Protein AF-A0A517YDW2-F1 (afdb_monomer)

Foldseek 3Di:
DDPPVVVLVVVLVVLVVVLVVLLVVLVVLCCVLVCVVVVVDPPPDDVCCVVCVVVCVVDPVSVVVVVVVVVVVDDPVVVVVVCVCVVCVVLVVLVVVVVCVQQNPFDWPDWDWDQDPPQGTWIKTATPVVSVRAARIWTAGPVVSGTPDGHPGPVPPPPVVVVVVCLVVLVVVPPPCSSVVSNVVSVVSVVVSVVSVVVVVVVVVVVVVVPPPPPPPPPDDDDDDDDDDDDPPDPDDDDDDDDDDDDDDDDDDDDDDDDDPDDDD

pLDDT: mean 73.4, std 14.22, range [45.72, 95.19]

Sequence (265 aa):
MSLYPKFRDVHLWVGLIVLIPMGLIAATGVMLNHERLLGLKPQYMKKEKKDKATEMAASPENETKYREKKAASSPSSLLAKQNSWQAHGEQVNLAIAEGVKIWGEVPLERMEIKNEPGYGMVVKLKVDRAAQTGPEEIVWSMSEQAVVEKKGDPKAGMSWQKVVHDLHTGKIFSHDYGYFWSDVAGFAILLLGGTGVVLYVIPLVKKFGKKKVPAKTAAKTPAGNPAIHPALLAKRAGKPAVPETKIAEQEVVASETRELEVTAS

Radius of gyration: 39.46 Å; Cα contacts (8 Å, |Δi|>4): 148; chains: 1; bounding box: 74×45×124 Å

Solvent-accessible surface area (backbone atoms only — not comparable to full-atom values): 16547 Å² total; per-residue (Å²): 132,81,71,66,71,56,56,59,53,48,53,48,54,51,50,55,62,53,46,54,61,49,50,50,53,41,51,50,49,51,50,66,74,37,27,74,81,71,59,74,51,69,83,78,63,72,59,58,56,53,53,46,50,56,52,49,72,70,37,79,76,51,49,56,57,50,49,50,55,48,54,75,68,44,64,69,62,53,59,55,56,59,48,56,52,66,79,39,45,68,62,50,51,52,47,50,55,52,46,35,74,72,53,41,101,64,70,71,68,46,76,46,80,44,77,42,95,94,53,44,51,26,42,37,43,28,45,48,73,88,68,74,56,58,46,43,30,40,34,25,24,66,78,76,72,40,78,76,43,72,42,62,38,78,80,62,59,84,48,62,67,56,53,52,48,30,55,73,69,19,58,76,53,42,93,85,42,16,67,58,53,52,51,52,51,43,49,52,52,50,50,54,52,49,52,55,52,50,65,54,48,54,61,53,54,56,60,64,67,68,76,75,70,74,78,74,75,84,75,76,85,78,91,84,81,96,76,90,77,96,79,82,90,80,84,83,85,85,79,81,85,80,79,85,80,82,81,77,86,79,91,77,86,83,88,80,82,80,87,85,88,74,91,80,134

InterPro domains:
  IPR005625 PepSY-associated TM protein [PF03929] (6-201)

Nearest PDB structures (foldseek):
  2o8e-assembly1_A  TM=2.196E-01  e=3.107E-01  Homo sapiens
  3thy-assembly1_A  TM=2.377E-01  e=6.034E-01  Homo sapiens
  2e50-assembly1_A  TM=2.054E-01  e=1.039E+00  Homo sapiens
  8om5-assembly1_B  TM=2.176E-01  e=1.405E+00  Homo sapiens
  8gl8-assembly1_C  TM=2.963E-01  e=9.692E+00  Flavobacterium johnsoniae

Secondary structure (DSSP, 8-state):
--SHHHHHHHHHHHHHHHHHHHHHHHHHHHHHHTTTTTT-S--TTHHHHHHHHHHHTT-HHHHHHHHHHHHTTSSHHHHHHHHHHHTTHHHHHHHHHHHHHHH-S--EEEEEEEEETTTEEEEEEEE-GGG-SS-SEEEEETTTTEEEEEE--TTS---HHHHHHHHHTTGGG-TTTHHHHHHHHHHHHHHHHHHHHHHHHHHHHHHHHTT---------PPP-----------S----PPPP----------------------

Structure (mmCIF, N/CA/C/O backbone):
data_AF-A0A517YDW2-F1
#
_entry.id   AF-A0A517YDW2-F1
#
loop_
_atom_site.group_PDB
_atom_site.id
_atom_site.type_symbol
_atom_site.label_atom_id
_atom_site.label_alt_id
_atom_site.label_comp_id
_atom_site.label_asym_id
_atom_site.label_entity_id
_atom_site.label_seq_id
_atom_site.pdbx_PDB_ins_code
_atom_site.Cartn_x
_atom_site.Cartn_y
_atom_site.Cartn_z
_atom_site.occupancy
_atom_site.B_iso_or_equiv
_atom_site.auth_seq_id
_atom_site.auth_comp_id
_atom_site.auth_asym_id
_atom_site.auth_atom_id
_atom_site.pdbx_PDB_model_num
ATOM 1 N N . MET A 1 1 ? -3.078 -2.865 49.684 1.00 50.38 1 MET A N 1
ATOM 2 C CA . MET A 1 1 ? -3.645 -2.120 48.536 1.00 50.38 1 MET A CA 1
ATOM 3 C C . MET A 1 1 ? -3.372 -2.937 47.285 1.00 50.38 1 MET A C 1
ATOM 5 O O . MET A 1 1 ? -2.207 -3.118 46.962 1.00 50.38 1 MET A O 1
ATOM 9 N N . SER A 1 2 ? -4.389 -3.522 46.644 1.00 54.69 2 SER A N 1
ATOM 10 C CA . SER A 1 2 ? -4.161 -4.342 45.446 1.00 54.69 2 SER A CA 1
ATOM 11 C C . SER A 1 2 ? -3.721 -3.446 44.283 1.00 54.69 2 SER A C 1
ATOM 13 O O . SER A 1 2 ? -4.324 -2.403 44.040 1.00 54.69 2 SER A O 1
ATOM 15 N N . LEU A 1 3 ? -2.643 -3.821 43.587 1.00 57.06 3 LEU A N 1
ATOM 16 C CA . LEU A 1 3 ? -2.153 -3.127 42.384 1.00 57.06 3 LEU A CA 1
ATOM 17 C C . LEU A 1 3 ? -3.015 -3.417 41.138 1.00 57.06 3 LEU A C 1
ATOM 19 O O . LEU A 1 3 ? -2.986 -2.663 40.170 1.00 57.06 3 LEU A O 1
ATOM 23 N N . TYR A 1 4 ? -3.830 -4.470 41.187 1.00 55.75 4 TYR A N 1
ATOM 24 C CA . TYR A 1 4 ? -4.664 -4.956 40.085 1.00 55.75 4 TYR A CA 1
ATOM 25 C C . TYR A 1 4 ? -5.709 -3.986 39.487 1.00 55.75 4 TYR A C 1
ATOM 27 O O . TYR A 1 4 ? -5.893 -4.021 38.270 1.00 55.75 4 TYR A O 1
ATOM 35 N N . PRO A 1 5 ? -6.404 -3.105 40.240 1.00 62.88 5 PRO A N 1
ATOM 36 C CA . PRO A 1 5 ? -7.403 -2.220 39.643 1.00 62.88 5 PRO A CA 1
ATOM 37 C C . PRO A 1 5 ? -6.780 -1.168 38.714 1.00 62.88 5 PRO A C 1
ATOM 39 O O . PRO A 1 5 ? -7.447 -0.728 37.783 1.00 62.88 5 PRO A O 1
ATOM 42 N N . LYS A 1 6 ? -5.497 -0.817 38.899 1.00 79.06 6 LYS A N 1
ATOM 43 C CA . LYS A 1 6 ? -4.827 0.204 38.080 1.00 79.06 6 LYS A CA 1
ATOM 44 C C . LYS A 1 6 ? -4.544 -0.270 36.655 1.00 79.06 6 LYS A C 1
ATOM 46 O O . LYS A 1 6 ? -4.649 0.526 35.730 1.00 79.06 6 LYS A O 1
ATOM 51 N N . PHE A 1 7 ? -4.221 -1.551 36.461 1.00 81.44 7 PHE A N 1
ATOM 52 C CA . PHE A 1 7 ? -3.885 -2.059 35.127 1.00 81.44 7 PHE A CA 1
ATOM 53 C C . PHE A 1 7 ? -5.090 -2.036 34.185 1.00 81.44 7 PHE A C 1
ATOM 55 O O . PHE A 1 7 ? -4.966 -1.643 33.029 1.00 81.44 7 PHE A O 1
ATOM 62 N N . ARG A 1 8 ? -6.278 -2.385 34.696 1.00 78.44 8 ARG A N 1
ATOM 63 C CA . ARG A 1 8 ? -7.511 -2.345 33.905 1.00 78.44 8 ARG A CA 1
ATOM 64 C C . ARG A 1 8 ? -7.843 -0.926 33.451 1.00 78.44 8 ARG A C 1
ATOM 66 O O . ARG A 1 8 ? -8.218 -0.742 32.300 1.00 78.44 8 ARG A O 1
ATOM 73 N N . ASP A 1 9 ? -7.681 0.056 34.334 1.00 79.94 9 ASP A N 1
ATOM 74 C CA . ASP A 1 9 ? -7.956 1.456 34.008 1.00 79.94 9 ASP A CA 1
ATOM 75 C C . ASP A 1 9 ? -6.945 1.994 32.981 1.00 79.94 9 ASP A C 1
ATOM 77 O O . ASP A 1 9 ? -7.342 2.657 32.025 1.00 79.94 9 ASP A O 1
ATOM 81 N N . VAL A 1 10 ? -5.658 1.645 33.108 1.00 83.44 10 VAL A N 1
ATOM 82 C CA . VAL A 1 10 ? -4.625 2.006 32.119 1.00 83.44 10 VAL A CA 1
ATOM 83 C C . VAL A 1 10 ? -4.899 1.358 30.764 1.00 83.44 10 VAL A C 1
ATOM 85 O O . VAL A 1 10 ? -4.896 2.057 29.757 1.00 83.44 10 VAL A O 1
ATOM 88 N N . HIS A 1 11 ? -5.183 0.052 30.720 1.00 82.31 11 HIS A N 1
ATOM 89 C CA . HIS A 1 11 ? -5.491 -0.651 29.470 1.00 82.31 11 HIS A CA 1
ATOM 90 C C . HIS A 1 11 ? -6.697 -0.030 28.754 1.00 82.31 11 HIS A C 1
ATOM 92 O O . HIS A 1 11 ? -6.715 0.067 27.530 1.00 82.31 11 HIS A O 1
ATOM 98 N N . LEU A 1 12 ? -7.676 0.455 29.518 1.00 81.94 12 LEU A N 1
ATOM 99 C CA . LEU A 1 12 ? -8.860 1.107 28.981 1.00 81.94 12 LEU A CA 1
ATOM 100 C C . LEU A 1 12 ? -8.562 2.481 28.385 1.00 81.94 12 LEU A C 1
ATOM 102 O O . LEU A 1 12 ? -9.010 2.774 27.281 1.00 81.94 12 LEU A O 1
ATOM 106 N N . TRP A 1 13 ? -7.784 3.306 29.087 1.00 84.06 13 TRP A N 1
ATOM 107 C CA . TRP A 1 13 ? -7.354 4.606 28.571 1.00 84.06 13 TRP A CA 1
ATOM 108 C C . TRP A 1 13 ? -6.452 4.462 27.349 1.00 84.06 13 TRP A C 1
ATOM 110 O O . TRP A 1 13 ? -6.650 5.171 26.367 1.00 84.06 13 TRP A O 1
ATOM 120 N N . VAL A 1 14 ? -5.514 3.512 27.370 1.00 81.00 14 VAL A N 1
ATOM 121 C CA . VAL A 1 14 ? -4.665 3.205 26.213 1.00 81.00 14 VAL A CA 1
ATOM 122 C C . VAL A 1 14 ? -5.518 2.714 25.045 1.00 81.00 14 VAL A C 1
ATOM 124 O O . VAL A 1 14 ? -5.378 3.232 23.942 1.00 81.00 14 VAL A O 1
ATOM 127 N N . GLY A 1 15 ? -6.452 1.788 25.280 1.00 81.25 15 GLY A N 1
ATOM 128 C CA . GLY A 1 15 ? -7.370 1.303 24.250 1.00 81.25 15 GLY A CA 1
ATOM 129 C C . GLY A 1 15 ? -8.211 2.425 23.642 1.00 81.25 15 GLY A C 1
ATOM 130 O O . GLY A 1 15 ? -8.320 2.512 22.424 1.00 81.25 15 GLY A O 1
ATOM 131 N N . LEU A 1 16 ? -8.739 3.333 24.469 1.00 83.00 16 LEU A N 1
ATOM 132 C CA . LEU A 1 16 ? -9.511 4.489 24.010 1.00 83.00 16 LEU A CA 1
ATOM 133 C C . LEU A 1 16 ? -8.659 5.456 23.176 1.00 83.00 16 LEU A C 1
ATOM 135 O O . LEU A 1 16 ? -9.105 5.908 22.124 1.00 83.00 16 LEU A O 1
ATOM 139 N N . ILE A 1 17 ? -7.432 5.749 23.619 1.00 81.19 17 ILE A N 1
ATOM 140 C CA . ILE A 1 17 ? -6.498 6.623 22.897 1.00 81.19 17 ILE A CA 1
ATOM 141 C C . ILE A 1 17 ? -6.109 6.007 21.550 1.00 81.19 17 ILE A C 1
ATOM 143 O O . ILE A 1 17 ? -6.046 6.732 20.565 1.00 81.19 17 ILE A O 1
ATOM 147 N N . VAL A 1 18 ? -5.887 4.690 21.484 1.00 82.81 18 VAL A N 1
ATOM 148 C CA . VAL A 1 18 ? -5.521 3.973 20.248 1.00 82.81 18 VAL A CA 1
ATOM 149 C C . VAL A 1 18 ? -6.712 3.818 19.296 1.00 82.81 18 VAL A C 1
ATOM 151 O O . VAL A 1 18 ? -6.534 3.844 18.077 1.00 82.81 18 VAL A O 1
ATOM 154 N N . LEU A 1 19 ? -7.934 3.710 19.823 1.00 84.44 19 LEU A N 1
ATOM 155 C CA . LEU A 1 19 ? -9.152 3.577 19.022 1.00 84.44 19 LEU A CA 1
ATOM 156 C C . LEU A 1 19 ? -9.383 4.791 18.112 1.00 84.44 19 LEU A C 1
ATOM 158 O O . LEU A 1 19 ? -9.815 4.623 16.977 1.00 84.44 19 LEU A O 1
ATOM 162 N N . ILE A 1 20 ? -9.092 6.003 18.591 1.00 82.06 20 ILE A N 1
ATOM 163 C CA . ILE A 1 20 ? -9.331 7.251 17.848 1.00 82.06 20 ILE A CA 1
ATOM 164 C C . ILE A 1 20 ? -8.537 7.308 16.524 1.00 82.06 20 ILE A C 1
ATOM 166 O O . ILE A 1 20 ? -9.169 7.435 15.471 1.00 82.06 20 ILE A O 1
ATOM 170 N N . PRO A 1 21 ? -7.191 7.194 16.510 1.00 78.00 21 PRO A N 1
ATOM 171 C CA . PRO A 1 21 ? -6.425 7.209 15.269 1.00 78.00 21 PRO A CA 1
ATOM 172 C C . PRO A 1 21 ? -6.731 5.993 14.389 1.00 78.00 21 PRO A C 1
ATOM 174 O O . PRO A 1 21 ? -6.786 6.148 13.173 1.00 78.00 21 PRO A O 1
ATOM 177 N N . MET A 1 22 ? -7.007 4.812 14.963 1.00 80.75 22 MET A N 1
ATOM 178 C CA . MET A 1 22 ? -7.423 3.657 14.154 1.00 80.75 22 MET A CA 1
ATOM 179 C C . MET A 1 22 ? -8.780 3.856 13.487 1.00 80.75 22 MET A C 1
ATOM 181 O O . MET A 1 22 ? -8.939 3.506 12.322 1.00 80.75 22 MET A O 1
ATOM 185 N N . GLY A 1 23 ? -9.739 4.464 14.183 1.00 80.25 23 GLY A N 1
ATOM 186 C CA . GLY A 1 23 ? -11.027 4.832 13.607 1.00 80.25 23 GLY A CA 1
ATOM 187 C C . GLY A 1 23 ? -10.871 5.817 12.449 1.00 80.25 23 GLY A C 1
ATOM 188 O O . GLY A 1 23 ? -11.510 5.643 11.415 1.00 80.25 23 GLY A O 1
ATOM 189 N N . LEU A 1 24 ? -9.976 6.803 12.582 1.00 79.94 24 LEU A N 1
ATOM 190 C CA . LEU A 1 24 ? -9.643 7.741 11.505 1.00 79.94 24 LEU A CA 1
ATOM 191 C C . LEU A 1 24 ? -9.014 7.040 10.297 1.00 79.94 24 LEU A C 1
ATOM 193 O O . LEU A 1 24 ? -9.460 7.280 9.181 1.00 79.94 24 LEU A O 1
ATOM 197 N N . ILE A 1 25 ? -8.025 6.165 10.509 1.00 79.56 25 ILE A N 1
ATOM 198 C CA . ILE A 1 25 ? -7.363 5.408 9.431 1.00 79.56 25 ILE A CA 1
ATOM 199 C C . ILE A 1 25 ? -8.351 4.469 8.729 1.00 79.56 25 ILE A C 1
ATOM 201 O O . ILE A 1 25 ? -8.353 4.374 7.505 1.00 79.56 25 ILE A O 1
ATOM 205 N N . ALA A 1 26 ? -9.223 3.797 9.483 1.00 80.69 26 ALA A N 1
ATOM 206 C CA . ALA A 1 26 ? -10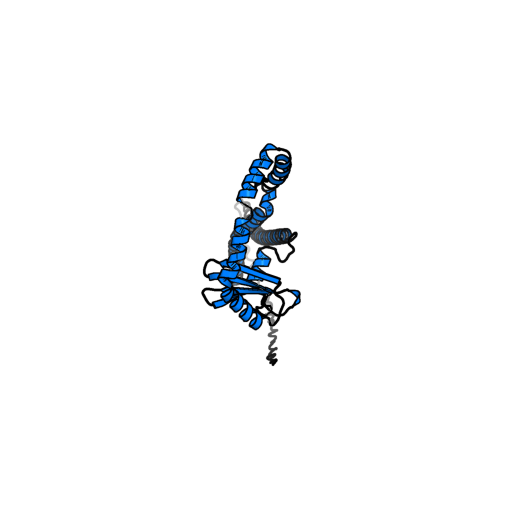.262 2.948 8.911 1.00 80.69 26 ALA A CA 1
ATOM 207 C C . ALA A 1 26 ? -11.261 3.773 8.086 1.00 80.69 26 ALA A C 1
ATOM 209 O O . ALA A 1 26 ? -11.578 3.408 6.956 1.00 80.69 26 ALA A O 1
ATOM 210 N N . ALA A 1 27 ? -11.717 4.915 8.610 1.00 78.56 27 ALA A N 1
ATOM 211 C CA . ALA A 1 27 ? -12.640 5.796 7.903 1.00 78.56 27 ALA A CA 1
ATOM 212 C C . ALA A 1 27 ? -12.025 6.370 6.617 1.00 78.56 27 ALA A C 1
ATOM 214 O O . ALA A 1 27 ? -12.689 6.380 5.581 1.00 78.56 27 ALA A O 1
ATOM 215 N N . THR A 1 28 ? -10.761 6.807 6.645 1.00 76.06 28 THR A N 1
ATOM 216 C CA . THR A 1 28 ? -10.066 7.281 5.438 1.00 76.06 28 THR A CA 1
ATOM 217 C C . THR A 1 28 ? -9.810 6.149 4.453 1.00 76.06 28 THR A C 1
ATOM 219 O O . THR A 1 28 ? -9.982 6.359 3.255 1.00 76.06 28 THR A O 1
ATOM 222 N N . GLY A 1 29 ? -9.486 4.945 4.930 1.00 77.94 29 GLY A N 1
ATOM 223 C CA . GLY A 1 29 ? -9.367 3.745 4.103 1.00 77.94 29 GLY A CA 1
ATOM 224 C C . GLY A 1 29 ? -10.656 3.447 3.339 1.00 77.94 29 GLY A C 1
ATOM 225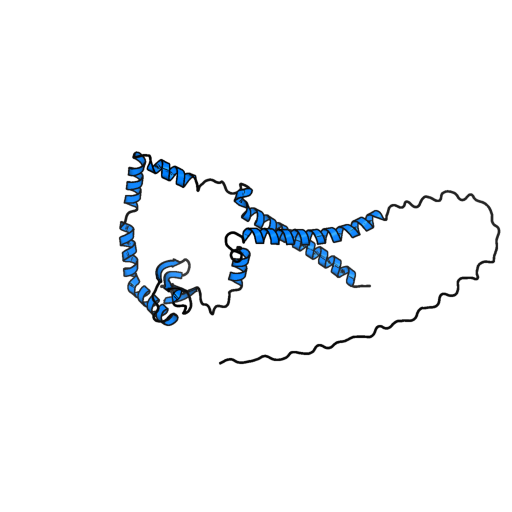 O O . GLY A 1 29 ? -10.635 3.364 2.113 1.00 77.94 29 GLY A O 1
ATOM 226 N N . VAL A 1 30 ? -11.793 3.397 4.039 1.00 79.06 30 VAL A N 1
ATOM 227 C CA . VAL A 1 30 ? -13.123 3.213 3.432 1.00 79.06 30 VAL A CA 1
ATOM 228 C C . VAL A 1 30 ? -13.434 4.345 2.448 1.00 79.06 30 VAL A C 1
ATOM 230 O O . VAL A 1 30 ? -13.913 4.083 1.346 1.00 79.06 30 VAL A O 1
ATOM 233 N N . MET A 1 31 ? -13.128 5.599 2.799 1.00 81.44 31 MET A N 1
ATOM 234 C CA . MET A 1 31 ? -13.391 6.759 1.940 1.00 81.44 31 MET A CA 1
ATOM 235 C C . MET A 1 31 ? -12.593 6.717 0.628 1.00 81.44 31 MET A C 1
ATOM 237 O O . MET A 1 31 ? -13.144 7.016 -0.431 1.00 81.44 31 MET A O 1
ATOM 241 N N . LEU A 1 32 ? -11.316 6.325 0.692 1.00 76.94 32 LEU A N 1
ATOM 242 C CA . LEU A 1 32 ? -10.428 6.189 -0.469 1.00 76.94 32 LEU A CA 1
ATOM 243 C C . LEU A 1 32 ? -10.775 4.963 -1.320 1.00 76.94 32 LEU A C 1
ATOM 245 O O . LEU A 1 32 ? -10.664 4.985 -2.546 1.00 76.94 32 LEU A O 1
ATOM 249 N N . ASN A 1 33 ? -11.216 3.886 -0.678 1.00 76.69 33 ASN A N 1
ATOM 250 C CA . ASN A 1 33 ? -11.602 2.663 -1.363 1.00 76.69 33 ASN A CA 1
ATOM 251 C C . ASN A 1 33 ? -12.932 2.834 -2.124 1.00 76.69 33 ASN A C 1
ATOM 253 O O . ASN A 1 33 ? -13.081 2.422 -3.276 1.00 76.69 33 ASN A O 1
ATOM 257 N N . HIS A 1 34 ? -13.881 3.549 -1.518 1.00 80.25 34 HIS A N 1
ATOM 258 C CA . HIS A 1 34 ? -15.227 3.762 -2.054 1.00 80.25 34 HIS A CA 1
ATOM 259 C C . HIS A 1 34 ? -15.420 5.129 -2.722 1.00 80.25 34 HIS A C 1
ATOM 261 O O . HIS A 1 34 ? -16.544 5.622 -2.819 1.00 80.25 34 HIS A O 1
ATOM 267 N N . GLU A 1 35 ? -14.360 5.725 -3.280 1.00 79.56 35 GLU A N 1
ATOM 268 C CA . GLU A 1 35 ? -14.418 7.010 -4.008 1.00 79.56 35 GLU A CA 1
ATOM 269 C C . GLU A 1 35 ? -15.491 7.043 -5.114 1.00 79.56 35 GLU A C 1
ATOM 271 O O . GLU A 1 35 ? -16.021 8.107 -5.443 1.00 79.56 35 GLU A O 1
ATOM 276 N N . ARG A 1 36 ? -15.824 5.878 -5.696 1.00 76.19 36 ARG A N 1
ATOM 277 C CA . ARG A 1 36 ? -16.881 5.739 -6.714 1.00 76.19 36 ARG A CA 1
ATOM 278 C C . ARG A 1 36 ? -18.291 5.791 -6.129 1.00 76.19 36 ARG A C 1
ATOM 280 O O . ARG A 1 36 ? -19.169 6.366 -6.761 1.00 76.19 36 ARG A O 1
ATOM 287 N N . LEU A 1 37 ? -18.505 5.179 -4.965 1.00 79.19 37 LEU A N 1
ATOM 288 C CA . LEU A 1 37 ? -19.797 5.153 -4.269 1.00 79.19 37 LEU A CA 1
ATOM 289 C C . LEU A 1 37 ? -20.092 6.498 -3.601 1.00 79.19 37 LEU A C 1
ATOM 291 O O . LEU A 1 37 ? -21.234 6.941 -3.591 1.00 79.19 37 LEU A O 1
ATOM 295 N N . LEU A 1 38 ? -19.052 7.169 -3.105 1.00 83.25 38 LEU A N 1
ATOM 296 C CA . LEU A 1 38 ? -19.157 8.474 -2.452 1.00 83.25 38 LEU A CA 1
ATOM 297 C C . LEU A 1 38 ? -19.246 9.650 -3.437 1.00 83.25 38 LEU A C 1
ATOM 299 O O . LEU A 1 38 ? -19.351 10.796 -3.011 1.00 83.25 38 LEU A O 1
ATOM 303 N N . GLY A 1 39 ? -19.174 9.394 -4.749 1.00 80.38 39 GLY A N 1
ATOM 304 C CA . GLY A 1 39 ? -19.221 10.444 -5.772 1.00 80.38 39 GLY A CA 1
ATOM 305 C C . GLY A 1 39 ? -18.026 11.408 -5.744 1.00 80.38 39 GLY A C 1
ATOM 306 O O . GLY A 1 39 ? -18.072 12.448 -6.393 1.00 80.38 39 GLY A O 1
ATOM 307 N N . LEU A 1 40 ? -16.955 11.071 -5.015 1.00 80.25 40 LEU A N 1
ATOM 308 C CA . LEU A 1 40 ? -15.754 11.903 -4.865 1.00 80.25 40 LEU A CA 1
ATOM 309 C C . LEU A 1 40 ? -14.899 11.911 -6.136 1.00 80.25 40 LEU A C 1
ATOM 311 O O . LEU A 1 40 ? -14.219 12.895 -6.425 1.00 80.25 40 LEU A O 1
ATOM 315 N N . LYS A 1 41 ? -14.957 10.834 -6.930 1.00 67.56 41 LYS A N 1
ATOM 316 C CA . LYS A 1 41 ? -14.385 10.814 -8.279 1.00 67.56 41 LYS A CA 1
ATOM 317 C C . LYS A 1 41 ? -15.466 11.172 -9.302 1.00 67.56 41 LYS A C 1
ATOM 319 O O . LYS A 1 41 ? -16.375 10.362 -9.507 1.00 67.56 41 LYS A O 1
ATOM 324 N N . PRO A 1 42 ? -15.373 12.322 -9.998 1.00 61.78 42 PRO A N 1
ATOM 325 C CA . PRO A 1 42 ? -16.256 12.592 -11.121 1.00 61.78 42 PRO A CA 1
ATOM 326 C C . PRO A 1 42 ? -16.090 11.468 -12.151 1.00 61.78 42 PRO A C 1
ATOM 328 O O . PRO A 1 42 ? -14.989 11.175 -12.609 1.00 61.78 42 PRO A O 1
ATOM 331 N N . GLN A 1 43 ? -17.199 10.825 -12.521 1.00 58.41 43 GLN A N 1
ATOM 332 C CA . GLN A 1 43 ? -17.269 9.755 -13.534 1.00 58.41 43 GLN A CA 1
ATOM 333 C C . GLN A 1 43 ? -16.840 10.213 -14.948 1.00 58.41 43 GLN A C 1
ATOM 335 O O . GLN A 1 43 ? -16.789 9.417 -15.887 1.00 58.41 43 GLN A O 1
ATOM 340 N N . TYR A 1 44 ? -16.485 11.485 -15.105 1.00 54.75 44 TYR A N 1
ATOM 341 C CA . TYR A 1 44 ? -15.851 12.059 -16.282 1.00 54.75 44 TYR A CA 1
ATOM 342 C C . TYR A 1 44 ? -14.404 11.552 -16.321 1.00 54.75 44 TYR A C 1
ATOM 344 O O . TYR A 1 44 ? -13.590 11.916 -15.487 1.00 54.75 44 TYR A O 1
ATOM 352 N N . MET A 1 45 ? -14.031 10.560 -17.128 1.00 51.78 45 MET A N 1
ATOM 353 C CA . MET A 1 45 ? -13.381 10.824 -18.421 1.00 51.78 45 MET A CA 1
ATOM 354 C C . MET A 1 45 ? -13.262 9.556 -19.297 1.00 51.78 45 MET A C 1
ATOM 356 O O . MET A 1 45 ? -12.681 9.607 -20.381 1.00 51.78 45 MET A O 1
ATOM 360 N N . LYS A 1 46 ? -13.749 8.384 -18.852 1.00 49.66 46 LYS A N 1
ATOM 361 C CA . LYS A 1 46 ? -13.492 7.126 -19.591 1.00 49.66 46 LYS A CA 1
ATOM 362 C C . LYS A 1 46 ? -14.542 6.806 -20.660 1.00 49.66 46 LYS A C 1
ATOM 364 O O . LYS A 1 46 ? -14.186 6.190 -21.660 1.00 49.66 46 LYS A O 1
ATOM 369 N N . LYS A 1 47 ? -15.790 7.263 -20.497 1.00 52.03 47 LYS A N 1
ATOM 370 C CA . LYS A 1 47 ? -16.825 7.143 -21.542 1.00 52.03 47 LYS A CA 1
ATOM 371 C C . LYS A 1 47 ? -16.656 8.187 -22.643 1.00 52.03 47 LYS A C 1
ATOM 373 O O . LYS A 1 47 ? -16.641 7.829 -23.812 1.00 52.03 47 LYS A O 1
ATOM 378 N N . GLU A 1 48 ? -16.342 9.429 -22.279 1.00 52.66 48 GLU A N 1
ATOM 379 C CA . GLU A 1 48 ? -16.235 10.516 -23.256 1.00 52.66 48 GLU A CA 1
ATOM 380 C C . GLU A 1 48 ? -15.104 10.307 -24.276 1.00 52.66 48 GLU A C 1
ATOM 382 O O . GLU A 1 48 ? -15.251 10.711 -25.416 1.00 52.66 48 GLU A O 1
ATOM 387 N N . LYS A 1 49 ? -14.002 9.618 -23.936 1.00 55.09 49 LYS A N 1
ATOM 388 C CA . LYS A 1 49 ? -12.977 9.261 -24.938 1.00 55.09 49 LYS A CA 1
ATOM 389 C C . LYS A 1 49 ? -13.417 8.161 -25.897 1.00 55.09 49 LYS A C 1
ATOM 391 O O . LYS A 1 49 ? -12.916 8.145 -27.013 1.00 55.09 49 LYS A O 1
ATOM 396 N N . LYS A 1 50 ? -14.291 7.239 -25.486 1.00 57.16 50 LYS A N 1
ATOM 397 C CA . LYS A 1 50 ? -14.789 6.189 -26.383 1.00 57.16 50 LYS A CA 1
ATOM 398 C C . LYS A 1 50 ? -15.870 6.765 -27.291 1.00 57.16 50 LYS A C 1
ATOM 400 O O . LYS A 1 50 ? -15.779 6.601 -28.497 1.00 57.16 50 LYS A O 1
ATOM 405 N N . ASP A 1 51 ? -16.772 7.554 -26.718 1.00 64.06 51 ASP A N 1
ATOM 406 C CA . ASP A 1 51 ? -17.870 8.176 -27.450 1.00 64.06 51 ASP A CA 1
ATOM 407 C C . ASP A 1 51 ? -17.353 9.310 -28.354 1.00 64.06 51 ASP A C 1
ATOM 409 O O . ASP A 1 51 ? -17.681 9.317 -29.533 1.00 64.06 51 ASP A O 1
ATOM 413 N N . LYS A 1 52 ? -16.406 10.155 -27.902 1.00 59.94 52 LYS A N 1
ATOM 414 C CA . LYS A 1 52 ? -15.717 11.120 -28.783 1.00 59.94 52 LYS A CA 1
ATOM 415 C C . LYS A 1 52 ? -14.762 10.464 -29.770 1.00 59.94 52 LYS A C 1
ATOM 417 O O . LYS A 1 52 ? -14.601 11.015 -30.842 1.00 59.94 52 LYS A O 1
ATOM 422 N N . ALA A 1 53 ? -14.110 9.334 -29.478 1.00 62.94 53 ALA A N 1
ATOM 423 C CA . ALA A 1 53 ? -13.319 8.647 -30.510 1.00 62.94 53 ALA A CA 1
ATOM 424 C C . ALA A 1 53 ? -14.224 8.070 -31.605 1.00 62.94 53 ALA A C 1
ATOM 426 O O . ALA A 1 53 ? -13.868 8.130 -32.776 1.00 62.94 53 ALA A O 1
ATOM 427 N N . THR A 1 54 ? -15.399 7.558 -31.236 1.00 69.12 54 THR A N 1
ATOM 428 C CA . THR A 1 54 ? -16.403 7.066 -32.184 1.00 69.12 54 THR A CA 1
ATOM 429 C C . THR A 1 54 ? -17.087 8.211 -32.943 1.00 69.12 54 THR A C 1
ATOM 431 O O . THR A 1 54 ? -17.295 8.091 -34.144 1.00 69.12 54 THR A O 1
ATOM 434 N N . GLU A 1 55 ? -17.351 9.348 -32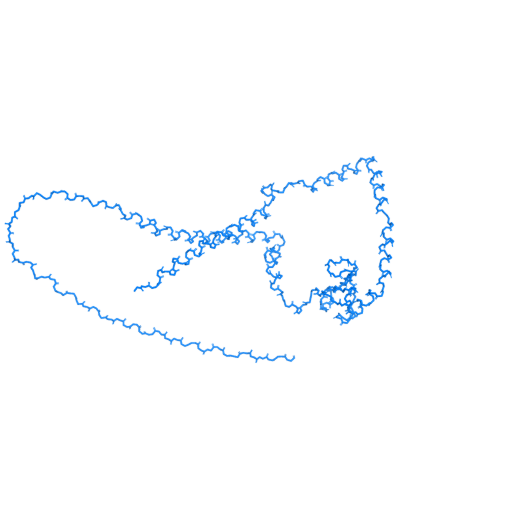.300 1.00 66.44 55 GLU A N 1
ATOM 435 C CA . GLU A 1 55 ? -17.944 10.539 -32.926 1.00 66.44 55 GLU A CA 1
ATOM 436 C C . GLU A 1 55 ? -16.925 11.325 -33.777 1.00 66.44 55 GLU A C 1
ATOM 438 O O . GLU A 1 55 ? -17.234 11.766 -34.881 1.00 66.44 55 GLU A O 1
ATOM 443 N N . MET A 1 56 ? -15.663 11.428 -33.340 1.00 60.25 56 MET A N 1
ATOM 444 C CA . MET A 1 56 ? -14.571 12.026 -34.124 1.00 60.25 56 MET A CA 1
ATOM 445 C C . MET A 1 56 ? -14.150 11.154 -35.309 1.00 60.25 56 MET A C 1
ATOM 447 O O . MET A 1 56 ? -13.688 11.702 -36.305 1.00 60.25 56 MET A O 1
ATOM 451 N N . ALA A 1 57 ? -14.323 9.829 -35.237 1.00 62.25 57 ALA A N 1
ATOM 452 C CA . ALA A 1 57 ? -14.138 8.941 -36.386 1.00 62.25 57 ALA A CA 1
ATOM 453 C C . ALA A 1 57 ? -15.264 9.070 -37.431 1.00 62.25 57 ALA A C 1
ATOM 455 O O . ALA A 1 57 ? -15.090 8.618 -38.558 1.00 62.25 57 ALA A O 1
ATOM 456 N N . ALA A 1 58 ? -16.396 9.689 -37.078 1.00 69.44 58 ALA A N 1
ATOM 457 C CA . ALA A 1 58 ? -17.533 9.884 -37.975 1.00 69.44 58 ALA A CA 1
ATOM 458 C C . ALA A 1 58 ? -17.554 11.263 -38.667 1.00 69.44 58 ALA A C 1
ATOM 460 O O . ALA A 1 58 ? -18.380 11.476 -39.552 1.00 69.44 58 ALA A O 1
ATOM 461 N N . SER A 1 59 ? -16.658 12.197 -38.307 1.00 69.62 59 SER A N 1
ATOM 462 C CA . SER A 1 59 ? -16.583 13.526 -38.934 1.00 69.62 59 SER A CA 1
ATOM 463 C C . SER A 1 59 ? -15.369 13.646 -39.875 1.00 69.62 59 SER A C 1
ATOM 465 O O . SER A 1 59 ? -14.230 13.647 -39.393 1.00 69.62 59 SER A O 1
ATOM 467 N N . PRO A 1 60 ? -15.575 13.798 -41.200 1.00 72.81 60 PRO A N 1
ATOM 468 C CA . PRO A 1 60 ? -14.489 13.847 -42.187 1.00 72.81 60 PRO A CA 1
ATOM 469 C C . PRO A 1 60 ? -13.562 15.066 -42.024 1.00 72.81 60 PRO A C 1
ATOM 471 O O . PRO A 1 60 ? -12.418 15.043 -42.471 1.00 72.81 60 PRO A O 1
ATOM 474 N N . GLU A 1 61 ? -14.009 16.120 -41.335 1.00 70.88 61 GLU A N 1
ATOM 475 C CA . GLU A 1 61 ? -13.221 17.341 -41.116 1.00 70.88 61 GLU A CA 1
ATOM 476 C C . GLU A 1 61 ? -12.179 17.191 -39.988 1.00 70.88 61 GLU A C 1
ATOM 478 O O . GLU A 1 61 ? -11.137 17.845 -39.996 1.00 70.88 61 GLU A O 1
ATOM 483 N N . ASN A 1 62 ? -12.402 16.279 -39.034 1.00 59.62 62 ASN A N 1
ATOM 484 C CA . ASN A 1 62 ? -11.440 16.003 -37.961 1.00 59.62 62 ASN A CA 1
ATOM 485 C C . ASN A 1 62 ? -10.344 15.015 -38.381 1.00 59.62 62 ASN A C 1
ATOM 487 O O . ASN A 1 62 ? -9.288 14.969 -37.743 1.00 59.62 62 ASN A O 1
ATOM 491 N N . GLU A 1 63 ? -10.553 14.260 -39.464 1.00 62.19 63 GLU A N 1
ATOM 492 C CA . GLU A 1 63 ? -9.576 13.305 -39.990 1.00 62.19 63 GLU A CA 1
ATOM 493 C C . GLU A 1 63 ? -8.316 14.011 -40.517 1.00 62.19 63 GLU A C 1
ATOM 495 O O . GLU A 1 63 ? -7.206 13.517 -40.323 1.00 62.19 63 GLU A O 1
ATOM 500 N N . THR A 1 64 ? -8.453 15.204 -41.107 1.00 71.06 64 THR A N 1
ATOM 501 C CA . THR A 1 64 ? -7.323 15.991 -41.633 1.00 71.06 64 THR A CA 1
ATOM 502 C C . THR A 1 64 ? -6.462 16.568 -40.512 1.00 71.06 64 THR A C 1
ATOM 504 O O . THR A 1 64 ? -5.247 16.387 -40.537 1.00 71.06 64 THR A O 1
ATOM 507 N N . LYS A 1 65 ? -7.064 17.146 -39.462 1.00 66.19 65 LYS A N 1
ATOM 508 C CA . LYS A 1 65 ? -6.328 17.626 -38.274 1.00 66.19 65 LYS A CA 1
ATOM 509 C C . LYS A 1 65 ? -5.684 16.492 -37.480 1.00 66.19 65 LYS A C 1
ATOM 511 O O . LYS A 1 65 ? -4.571 16.655 -36.978 1.00 66.19 65 LYS A O 1
ATOM 516 N N . TYR A 1 66 ? -6.337 15.332 -37.366 1.00 62.50 66 TYR A N 1
ATOM 517 C CA . TYR A 1 66 ? -5.711 14.160 -36.748 1.00 62.50 66 TYR A CA 1
ATOM 518 C C . TYR A 1 66 ? -4.578 13.604 -37.613 1.00 62.50 66 TYR A C 1
ATOM 520 O O . TYR A 1 66 ? -3.550 13.226 -37.059 1.00 62.50 66 TYR A O 1
ATOM 528 N N . ARG A 1 67 ? -4.713 13.588 -38.946 1.00 62.72 67 ARG A N 1
ATOM 529 C CA . ARG A 1 67 ? -3.633 13.197 -39.865 1.00 62.72 67 ARG A CA 1
ATOM 530 C C . ARG A 1 67 ? -2.465 14.172 -39.830 1.00 62.72 67 ARG A C 1
ATOM 532 O O . ARG A 1 67 ? -1.339 13.705 -39.804 1.00 62.72 67 ARG A O 1
ATOM 539 N N . GLU A 1 68 ? -2.698 15.475 -39.741 1.00 66.50 68 GLU A N 1
ATOM 540 C CA . GLU A 1 68 ? -1.638 16.483 -39.635 1.00 66.50 68 GLU A CA 1
ATOM 541 C C . GLU A 1 68 ? -0.916 16.399 -38.283 1.00 66.50 68 GLU A C 1
ATOM 543 O O . GLU A 1 68 ? 0.310 16.365 -38.232 1.00 66.50 68 GLU A O 1
ATOM 548 N N . LYS A 1 69 ? -1.650 16.234 -37.174 1.00 63.03 69 LYS A N 1
ATOM 549 C CA . LYS A 1 69 ? -1.048 16.067 -35.840 1.00 63.03 69 LYS A CA 1
ATOM 550 C C . LYS A 1 69 ? -0.359 14.709 -35.675 1.00 63.03 69 LYS A C 1
ATOM 552 O O . LYS A 1 69 ? 0.669 14.620 -35.005 1.00 63.03 69 LYS A O 1
ATOM 557 N N . LYS A 1 70 ? -0.882 13.654 -36.312 1.00 58.12 70 LYS A N 1
ATOM 558 C CA . LYS A 1 70 ? -0.243 12.332 -36.405 1.00 58.12 70 LYS A CA 1
ATOM 559 C C . LYS A 1 70 ? 0.947 12.348 -37.364 1.00 58.12 70 LYS A C 1
ATOM 561 O O . LYS A 1 70 ? 1.904 11.640 -37.098 1.00 58.12 70 LYS A O 1
ATOM 566 N N . ALA A 1 71 ? 0.948 13.177 -38.407 1.00 58.38 71 ALA A N 1
ATOM 567 C CA . ALA A 1 71 ? 2.090 13.381 -39.300 1.00 58.38 71 ALA A CA 1
ATOM 568 C C . ALA A 1 71 ? 3.196 14.202 -38.619 1.00 58.38 71 ALA A C 1
ATOM 570 O O . ALA A 1 71 ? 4.359 13.822 -38.695 1.00 58.38 71 ALA A O 1
ATOM 571 N N . ALA A 1 72 ? 2.837 15.225 -37.837 1.00 56.16 72 ALA A N 1
ATOM 572 C CA . ALA A 1 72 ? 3.756 15.965 -36.968 1.00 56.16 72 ALA A CA 1
ATOM 573 C C . ALA A 1 72 ? 4.280 15.127 -35.781 1.00 56.16 72 ALA A C 1
ATOM 575 O O . ALA A 1 72 ? 5.271 15.493 -35.156 1.00 56.16 72 ALA A O 1
ATOM 576 N N . SER A 1 73 ? 3.636 13.993 -35.475 1.00 51.72 73 SER A N 1
ATOM 577 C CA . SER A 1 73 ? 4.116 12.982 -34.518 1.00 51.72 73 SER A CA 1
ATOM 578 C C . SER A 1 73 ? 4.538 11.656 -35.177 1.00 51.72 73 SER A C 1
ATOM 580 O O . SER A 1 73 ? 4.775 10.672 -34.476 1.00 51.72 73 SER A O 1
ATOM 582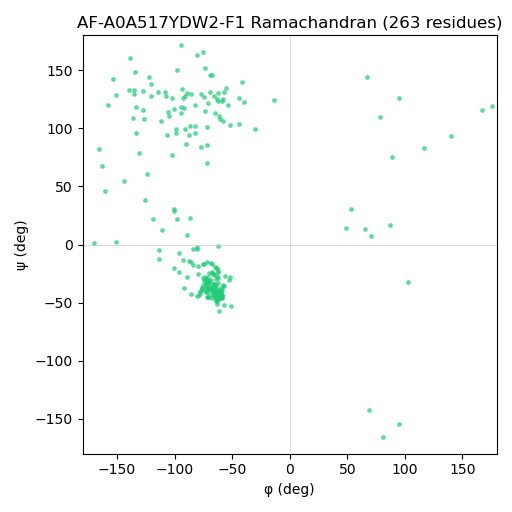 N N . SER A 1 74 ? 4.686 11.630 -36.508 1.00 46.38 74 SER A N 1
ATOM 583 C CA . SER A 1 74 ? 5.271 10.514 -37.266 1.00 46.38 74 SER A CA 1
ATOM 584 C C . SER A 1 74 ? 6.775 10.751 -37.507 1.00 46.38 74 SER A C 1
ATOM 586 O O . SER A 1 74 ? 7.326 11.805 -37.200 1.00 46.38 74 SER A O 1
ATOM 588 N N . PRO A 1 75 ? 7.487 9.755 -38.037 1.00 47.97 75 PRO A N 1
ATOM 589 C CA . PRO A 1 75 ? 8.474 8.891 -37.403 1.00 47.97 75 PRO A CA 1
ATOM 590 C C . PRO A 1 75 ? 9.907 9.461 -37.410 1.00 47.97 75 PRO A C 1
ATOM 592 O O . PRO A 1 75 ? 10.868 8.706 -37.269 1.00 47.97 75 PRO A O 1
ATOM 595 N N . SER A 1 76 ? 10.092 10.778 -37.522 1.00 45.72 76 SER A N 1
ATOM 596 C CA . SER A 1 76 ? 11.430 11.384 -37.410 1.00 45.72 76 SER A CA 1
ATOM 597 C C . SER A 1 76 ? 12.035 11.176 -36.010 1.00 45.72 76 SER A C 1
ATOM 599 O O . SER A 1 76 ? 13.251 11.189 -35.843 1.00 45.72 76 SER A O 1
ATOM 601 N N . SER A 1 77 ? 11.198 10.891 -35.002 1.00 48.34 77 SER A N 1
ATOM 602 C CA . SER A 1 77 ? 11.632 10.492 -33.658 1.00 48.34 77 SER A CA 1
ATOM 603 C C . SER A 1 77 ? 11.906 8.992 -33.497 1.00 48.34 77 SER A C 1
ATOM 605 O O . SER A 1 77 ? 12.547 8.616 -32.520 1.00 48.34 77 SER A O 1
ATOM 607 N N . LEU A 1 78 ? 11.467 8.129 -34.425 1.00 47.59 78 LEU A N 1
ATOM 608 C CA . LEU A 1 78 ? 11.818 6.703 -34.406 1.00 47.59 78 LEU A CA 1
ATOM 609 C C . LEU A 1 78 ? 13.237 6.488 -34.930 1.00 47.59 78 LEU A C 1
ATOM 611 O O . LEU A 1 78 ? 13.984 5.756 -34.299 1.00 47.59 78 LEU A O 1
ATOM 615 N N . LEU A 1 79 ? 13.649 7.211 -35.977 1.00 50.66 79 LEU A N 1
ATOM 616 C CA . LEU A 1 79 ? 15.054 7.251 -36.406 1.00 50.66 79 LEU A CA 1
ATOM 617 C C . LEU A 1 79 ? 15.955 7.931 -35.357 1.00 50.66 79 LEU A C 1
ATOM 619 O O . LEU A 1 79 ? 17.038 7.431 -35.067 1.00 50.66 79 LEU A O 1
ATOM 623 N N . ALA A 1 80 ? 15.485 8.998 -34.695 1.00 51.59 80 ALA A N 1
ATOM 624 C CA . ALA A 1 80 ? 16.218 9.606 -33.576 1.00 51.59 80 ALA A CA 1
ATOM 625 C C . ALA A 1 80 ? 16.316 8.682 -32.339 1.00 51.59 80 ALA A C 1
ATOM 627 O O . ALA A 1 80 ? 17.343 8.677 -31.664 1.00 51.59 80 ALA A O 1
ATOM 628 N N . LYS A 1 81 ? 15.293 7.857 -32.058 1.00 52.38 81 LYS A N 1
ATOM 629 C CA . LYS A 1 81 ? 15.347 6.805 -31.020 1.00 52.38 81 LYS A CA 1
ATOM 630 C C . LYS A 1 81 ? 16.168 5.586 -31.431 1.00 52.38 81 LYS A C 1
ATOM 632 O O . LYS A 1 81 ? 16.712 4.907 -30.570 1.00 52.38 81 LYS A O 1
ATOM 637 N N . GLN A 1 82 ? 16.252 5.276 -32.719 1.00 54.00 82 GLN A N 1
ATOM 638 C CA . GLN A 1 82 ? 17.060 4.162 -33.209 1.00 54.00 82 GLN A CA 1
ATOM 639 C C . GLN A 1 82 ? 18.557 4.496 -33.108 1.00 54.00 82 GLN A C 1
ATOM 641 O O . GLN A 1 82 ? 19.354 3.634 -32.744 1.00 54.00 82 GLN A O 1
ATOM 646 N N . ASN A 1 83 ? 18.921 5.771 -33.286 1.00 57.53 83 ASN A N 1
ATOM 647 C CA . ASN A 1 83 ? 20.301 6.246 -33.162 1.00 57.53 83 ASN A CA 1
ATOM 648 C C . ASN A 1 83 ? 20.769 6.456 -31.709 1.00 57.53 83 ASN A C 1
ATOM 650 O O . ASN A 1 83 ? 21.975 6.465 -31.465 1.00 57.53 83 ASN A O 1
ATOM 654 N N . SER A 1 84 ? 19.865 6.576 -30.725 1.00 65.75 84 SER A N 1
ATOM 655 C CA . SER A 1 84 ? 20.281 6.728 -29.320 1.00 65.75 84 SER A CA 1
ATOM 656 C C . SER A 1 84 ? 20.986 5.484 -28.776 1.00 65.75 84 SER A C 1
ATOM 658 O O . SER A 1 84 ? 21.818 5.593 -27.887 1.00 65.75 84 SER A O 1
ATOM 660 N N . TRP A 1 85 ? 20.699 4.302 -29.324 1.00 74.19 85 TRP A N 1
ATOM 661 C CA . TRP A 1 85 ? 21.388 3.066 -28.942 1.00 74.19 85 TRP A CA 1
ATOM 662 C C . TRP A 1 85 ? 22.817 3.013 -29.471 1.00 74.19 85 TRP A C 1
ATOM 664 O O . TRP A 1 85 ? 23.728 2.617 -28.753 1.00 74.19 85 TRP A O 1
ATOM 674 N N . GLN A 1 86 ? 23.020 3.453 -30.714 1.00 81.88 86 GLN A N 1
ATOM 675 C CA . GLN A 1 86 ? 24.336 3.452 -31.353 1.00 81.88 86 GLN A CA 1
ATOM 676 C C . GLN A 1 86 ? 25.285 4.448 -30.685 1.00 81.88 86 GLN A C 1
ATOM 678 O O . GLN A 1 86 ? 26.458 4.138 -30.496 1.00 81.88 86 GLN A O 1
ATOM 683 N N . ALA A 1 87 ? 24.765 5.600 -30.249 1.00 87.12 87 ALA A N 1
ATOM 684 C CA . ALA A 1 87 ? 25.530 6.581 -29.481 1.00 87.12 87 ALA A CA 1
ATOM 685 C C . ALA A 1 87 ? 26.017 6.047 -28.119 1.00 87.12 87 ALA A C 1
ATOM 687 O O . ALA A 1 87 ? 26.959 6.599 -27.555 1.00 87.12 87 ALA A O 1
ATOM 688 N N . HIS A 1 88 ? 25.395 4.980 -27.602 1.00 89.94 88 HIS A N 1
ATOM 689 C CA . HIS A 1 88 ? 25.720 4.371 -26.311 1.00 89.94 88 HIS A CA 1
ATOM 690 C C . HIS A 1 88 ? 26.175 2.907 -26.426 1.00 89.94 88 HIS A C 1
ATOM 692 O O . HIS A 1 88 ? 26.075 2.145 -25.464 1.00 89.94 88 HIS A O 1
ATOM 698 N N . GLY A 1 89 ? 26.653 2.491 -27.605 1.00 91.38 89 GLY A N 1
ATOM 699 C CA . GLY A 1 89 ? 26.974 1.088 -27.883 1.00 91.38 89 GLY A CA 1
ATOM 700 C C . GLY A 1 89 ? 28.020 0.499 -26.933 1.00 91.38 89 GLY A C 1
ATOM 701 O O . GLY A 1 89 ? 27.869 -0.630 -26.476 1.00 91.38 89 GLY A O 1
ATOM 702 N N . GLU A 1 90 ? 29.044 1.276 -26.572 1.00 93.44 90 GLU A N 1
ATOM 703 C CA . GLU A 1 90 ? 30.084 0.836 -25.635 1.00 93.44 90 GLU A CA 1
ATOM 704 C C . GLU A 1 90 ? 29.520 0.595 -24.225 1.00 93.44 90 GLU A C 1
ATOM 706 O O . GLU A 1 90 ? 29.768 -0.449 -23.625 1.00 93.44 90 GLU A O 1
ATOM 711 N N . GLN A 1 91 ? 28.690 1.513 -23.720 1.00 92.56 91 GLN A N 1
ATOM 712 C CA . GLN A 1 91 ? 28.066 1.401 -22.398 1.00 92.56 91 GLN A CA 1
ATOM 713 C C . GLN A 1 91 ? 27.074 0.238 -22.342 1.00 92.56 91 GLN A C 1
ATOM 715 O O . GLN A 1 91 ? 26.996 -0.470 -21.340 1.00 92.56 91 GLN A O 1
ATOM 720 N N . VAL A 1 92 ? 26.336 0.015 -23.429 1.00 93.44 92 VAL A N 1
ATOM 721 C CA . VAL A 1 92 ? 25.436 -1.133 -23.562 1.00 93.44 92 VAL A CA 1
ATOM 722 C C . VAL A 1 92 ? 26.224 -2.443 -23.535 1.00 93.44 92 VAL A C 1
ATOM 724 O O . VAL A 1 92 ? 25.838 -3.359 -22.813 1.00 93.44 92 VAL A O 1
ATOM 727 N N . ASN A 1 93 ? 27.356 -2.527 -24.240 1.00 94.19 93 ASN A N 1
ATOM 728 C CA . ASN A 1 93 ? 28.208 -3.718 -24.223 1.00 94.19 93 ASN A CA 1
ATOM 729 C C . ASN A 1 93 ? 28.781 -4.003 -22.828 1.00 94.19 93 ASN A C 1
ATOM 731 O O . ASN A 1 93 ? 28.806 -5.159 -22.410 1.00 94.19 93 ASN A O 1
ATOM 735 N N . LEU A 1 94 ? 29.187 -2.967 -22.084 1.00 94.81 94 LEU A N 1
ATOM 736 C CA . LEU A 1 94 ? 29.633 -3.111 -20.694 1.00 94.81 94 LEU A CA 1
ATOM 737 C C . LEU A 1 94 ? 28.506 -3.605 -19.780 1.00 94.81 94 LEU A C 1
ATOM 739 O O . LEU A 1 94 ? 28.716 -4.536 -19.003 1.00 94.81 94 LEU A O 1
ATOM 743 N N . ALA A 1 95 ? 27.303 -3.038 -19.908 1.00 94.44 95 ALA A N 1
ATOM 744 C CA . ALA A 1 95 ? 26.138 -3.480 -19.148 1.00 94.44 95 ALA A CA 1
ATOM 745 C C . ALA A 1 95 ? 25.786 -4.948 -19.451 1.00 94.44 95 ALA A C 1
ATOM 747 O O . ALA A 1 95 ? 25.508 -5.711 -18.528 1.00 94.44 95 ALA A O 1
ATOM 748 N N . ILE A 1 96 ? 25.839 -5.364 -20.724 1.00 94.62 96 ILE A N 1
ATOM 749 C CA . ILE A 1 96 ? 25.613 -6.759 -21.134 1.00 94.62 96 ILE A CA 1
ATOM 750 C C . ILE A 1 96 ? 26.699 -7.670 -20.558 1.00 94.62 96 ILE A C 1
ATOM 752 O O . ILE A 1 96 ? 26.367 -8.710 -19.999 1.00 94.62 96 ILE A O 1
ATOM 756 N N . ALA A 1 97 ? 27.975 -7.284 -20.642 1.00 95.12 97 ALA A N 1
ATOM 757 C CA . ALA A 1 97 ? 29.077 -8.069 -20.090 1.00 95.12 97 ALA A CA 1
ATOM 758 C C . ALA A 1 97 ? 28.928 -8.273 -18.574 1.00 95.12 97 ALA A C 1
ATOM 760 O O . ALA A 1 97 ? 29.162 -9.370 -18.070 1.00 95.12 97 ALA A O 1
ATOM 761 N N . GLU A 1 98 ? 28.486 -7.245 -17.847 1.00 93.94 98 GLU A N 1
ATOM 762 C CA . GLU A 1 98 ? 28.203 -7.346 -16.415 1.00 93.94 98 GLU A CA 1
ATOM 763 C C . GLU A 1 98 ? 26.962 -8.206 -16.129 1.00 93.94 98 GLU A C 1
ATOM 765 O O . GLU A 1 98 ? 26.970 -9.025 -15.210 1.00 93.94 98 GLU A O 1
ATOM 770 N N . GLY A 1 99 ? 25.922 -8.096 -16.961 1.00 90.62 99 GLY A N 1
ATOM 771 C CA . GLY A 1 99 ? 24.757 -8.979 -16.921 1.00 90.62 99 GLY A CA 1
ATOM 772 C C . GLY A 1 99 ? 25.133 -10.451 -17.113 1.00 90.62 99 GLY A C 1
ATOM 773 O O . GLY A 1 99 ? 24.689 -11.295 -16.339 1.00 90.62 99 GLY A O 1
ATOM 774 N N . VAL A 1 100 ? 26.018 -10.761 -18.066 1.00 92.75 100 VAL A N 1
ATOM 775 C CA . VAL A 1 100 ? 26.522 -12.125 -18.315 1.00 92.75 100 VAL A CA 1
ATOM 776 C C . VAL A 1 100 ? 27.313 -12.665 -17.121 1.00 92.75 100 VAL A C 1
ATOM 778 O O . VAL A 1 100 ? 27.197 -13.846 -16.806 1.00 92.75 100 VAL A O 1
ATOM 781 N N . LYS A 1 101 ? 28.061 -11.829 -16.385 1.00 92.19 101 LYS A N 1
ATOM 782 C CA . LYS A 1 101 ? 28.718 -12.271 -15.138 1.00 92.19 101 LYS A CA 1
ATOM 783 C C . LYS A 1 101 ? 27.718 -12.662 -14.049 1.00 92.19 101 LYS A C 1
ATOM 785 O O . LYS A 1 101 ? 28.016 -13.540 -13.245 1.00 92.19 101 LYS A O 1
ATOM 790 N N . ILE A 1 102 ? 26.567 -11.989 -13.990 1.00 89.00 102 ILE A N 1
ATOM 791 C CA . ILE A 1 102 ? 25.562 -12.194 -12.936 1.00 89.00 102 ILE A CA 1
ATOM 792 C C . ILE A 1 102 ? 24.615 -13.347 -13.281 1.00 89.00 102 ILE A C 1
ATOM 794 O O . ILE A 1 102 ? 24.301 -14.156 -12.410 1.00 89.00 102 ILE A O 1
ATOM 798 N N . TRP A 1 103 ? 24.164 -13.423 -14.532 1.00 89.25 103 TRP A N 1
ATOM 799 C CA . TRP A 1 103 ? 23.154 -14.382 -14.984 1.00 89.25 103 TRP A CA 1
ATOM 800 C C . TRP A 1 103 ? 23.726 -15.598 -15.714 1.00 89.25 103 TRP A C 1
ATOM 802 O O . TRP A 1 103 ? 23.054 -16.624 -15.797 1.00 89.25 103 TRP A O 1
ATOM 812 N N . GLY A 1 104 ? 24.953 -15.504 -16.231 1.00 89.00 104 GLY A N 1
ATOM 813 C CA . GLY A 1 104 ? 25.490 -16.431 -17.223 1.00 89.00 104 GLY A CA 1
ATOM 814 C C . GLY A 1 104 ? 25.025 -16.095 -18.644 1.00 89.00 104 GLY A C 1
ATOM 815 O O . GLY A 1 104 ? 24.506 -15.011 -18.919 1.00 89.00 104 GLY A O 1
ATOM 816 N N . GLU A 1 105 ? 25.209 -17.037 -19.567 1.00 89.44 105 GLU A N 1
ATOM 817 C CA . GLU A 1 105 ? 24.731 -16.924 -20.949 1.00 89.44 105 GLU A CA 1
ATOM 818 C C . GLU A 1 105 ? 23.221 -17.191 -21.012 1.00 89.44 105 GLU A C 1
ATOM 820 O O . GLU A 1 105 ? 22.772 -18.310 -21.257 1.00 89.44 105 GLU A O 1
ATOM 825 N N . VAL A 1 106 ? 22.424 -16.154 -20.748 1.00 88.56 106 VAL A N 1
ATOM 826 C CA . VAL A 1 106 ? 20.957 -16.236 -20.748 1.00 88.56 106 VAL A CA 1
ATOM 827 C C . VAL A 1 106 ? 20.377 -15.269 -21.785 1.00 88.56 106 VAL A C 1
ATOM 829 O O . VAL A 1 106 ? 20.853 -14.135 -21.888 1.00 88.56 106 VAL A O 1
ATOM 832 N N . PRO A 1 107 ? 19.354 -15.669 -22.568 1.00 89.38 107 PRO A N 1
ATOM 833 C CA . PRO A 1 107 ? 18.715 -14.770 -23.523 1.00 89.38 107 PRO A CA 1
ATOM 834 C C . PRO A 1 107 ? 18.051 -13.573 -22.824 1.00 89.38 107 PRO A C 1
ATOM 836 O O . PRO A 1 107 ? 17.276 -13.719 -21.875 1.00 89.38 107 PRO A O 1
ATOM 839 N N . LEU A 1 108 ? 18.339 -12.371 -23.329 1.00 89.88 108 LEU A N 1
ATOM 840 C CA . LEU A 1 108 ? 17.715 -11.127 -22.878 1.00 89.88 108 LEU A CA 1
ATOM 841 C C . LEU A 1 108 ? 16.300 -11.002 -23.470 1.00 89.88 108 LEU A C 1
ATOM 843 O O . LEU A 1 108 ? 16.123 -11.104 -24.682 1.00 89.88 108 LEU A O 1
ATOM 847 N N . GLU A 1 109 ? 15.300 -10.729 -22.629 1.00 90.50 109 GLU A N 1
ATOM 848 C CA . GLU A 1 109 ? 13.912 -10.480 -23.052 1.00 90.50 109 GLU A CA 1
ATOM 849 C C . GLU A 1 109 ? 13.751 -9.039 -23.553 1.00 90.50 109 GLU A C 1
ATOM 851 O O . GLU A 1 109 ? 13.097 -8.773 -24.564 1.00 90.50 109 GLU A O 1
ATOM 856 N N . ARG A 1 110 ? 14.330 -8.079 -22.820 1.00 90.75 110 ARG A N 1
ATOM 857 C CA . ARG A 1 110 ? 14.186 -6.651 -23.112 1.00 90.75 110 ARG A CA 1
ATOM 858 C C . ARG A 1 110 ? 15.381 -5.865 -22.597 1.00 90.75 110 ARG A C 1
ATOM 860 O O . ARG A 1 110 ? 15.874 -6.107 -21.500 1.00 90.75 110 ARG A O 1
ATOM 867 N N . MET A 1 111 ? 15.784 -4.867 -23.371 1.00 92.44 111 MET A N 1
ATOM 868 C CA . MET A 1 111 ? 16.798 -3.897 -22.985 1.00 92.44 111 MET A CA 1
ATOM 869 C C . MET A 1 111 ? 16.242 -2.488 -23.183 1.00 92.44 111 MET A C 1
ATOM 871 O O . MET A 1 111 ? 15.675 -2.192 -24.236 1.00 92.44 111 MET A O 1
ATOM 875 N N . GLU A 1 112 ? 16.391 -1.615 -22.185 1.00 92.88 112 GLU A N 1
ATOM 876 C CA . GLU A 1 112 ? 15.937 -0.219 -22.251 1.00 92.88 112 GLU A CA 1
ATOM 877 C C . GLU A 1 112 ? 16.986 0.750 -21.712 1.00 92.88 112 GLU A C 1
ATOM 879 O O . GLU A 1 112 ? 17.487 0.566 -20.609 1.00 92.88 112 GLU A O 1
ATOM 884 N N . ILE A 1 113 ? 17.265 1.831 -22.440 1.00 93.81 113 ILE A N 1
ATOM 885 C CA . ILE A 1 113 ? 18.014 2.970 -21.898 1.00 93.81 113 ILE A CA 1
ATOM 886 C C . ILE A 1 113 ? 17.004 3.971 -21.345 1.00 93.81 113 ILE A C 1
ATOM 888 O O . ILE A 1 113 ? 16.085 4.399 -22.050 1.00 93.81 113 ILE A O 1
ATOM 892 N N . LYS A 1 114 ? 17.167 4.356 -20.081 1.00 93.50 114 LYS A N 1
ATOM 893 C CA . LYS A 1 114 ? 16.305 5.332 -19.413 1.00 93.50 114 LYS A CA 1
ATOM 894 C C . LYS A 1 114 ? 17.153 6.339 -18.652 1.00 93.50 114 LYS A C 1
ATOM 896 O O . LYS A 1 114 ? 18.217 6.003 -18.160 1.00 93.50 114 LYS A O 1
ATOM 901 N N . ASN A 1 115 ? 16.679 7.574 -18.542 1.00 92.38 115 ASN A N 1
ATOM 902 C CA . ASN A 1 115 ? 17.253 8.539 -17.612 1.00 92.38 115 ASN A CA 1
ATOM 903 C C . ASN A 1 115 ? 16.493 8.442 -16.283 1.00 92.38 115 ASN A C 1
ATOM 905 O O . ASN A 1 115 ? 15.275 8.649 -16.262 1.00 92.38 115 ASN A O 1
ATOM 909 N N . GLU A 1 116 ? 17.186 8.077 -15.207 1.00 89.25 116 GLU A N 1
ATOM 910 C CA . GLU A 1 116 ? 16.628 8.012 -13.860 1.00 89.25 116 GLU A CA 1
ATOM 911 C C . GLU A 1 116 ? 17.176 9.143 -12.981 1.00 89.25 116 GLU A C 1
ATOM 913 O O . GLU A 1 116 ? 18.389 9.376 -12.938 1.00 89.25 116 GLU A O 1
ATOM 918 N N . PRO A 1 117 ? 16.297 9.877 -12.272 1.00 86.69 117 PRO A N 1
ATOM 919 C CA . PRO A 1 117 ? 16.726 10.968 -11.410 1.00 86.69 117 PRO A CA 1
ATOM 920 C C . PRO A 1 117 ? 17.628 10.423 -10.296 1.00 86.69 117 PRO A C 1
ATOM 922 O O . PRO A 1 117 ? 17.229 9.529 -9.557 1.00 86.69 117 PRO A O 1
ATOM 925 N N . GLY A 1 118 ? 18.841 10.967 -10.192 1.00 87.19 118 GLY A N 1
ATOM 926 C CA . GLY A 1 118 ? 19.862 10.546 -9.225 1.00 87.19 118 GLY A CA 1
ATOM 927 C C . GLY A 1 118 ? 20.977 9.681 -9.821 1.00 87.19 118 GLY A C 1
ATOM 928 O O . GLY A 1 118 ? 22.118 9.840 -9.410 1.00 87.19 118 GLY A O 1
ATOM 929 N N . TYR A 1 119 ? 20.679 8.862 -10.835 1.00 87.12 119 TYR A N 1
ATOM 930 C CA . TYR A 1 119 ? 21.647 7.932 -11.446 1.00 87.12 119 TYR A CA 1
ATOM 931 C C . TYR A 1 119 ? 22.013 8.279 -12.894 1.00 87.12 119 TYR A C 1
ATOM 933 O O . TYR A 1 119 ? 22.866 7.630 -13.494 1.00 87.12 119 TYR A O 1
ATOM 941 N N . GLY A 1 120 ? 21.365 9.294 -13.474 1.00 92.44 120 GLY A N 1
ATOM 942 C CA . GLY A 1 120 ? 21.588 9.695 -14.858 1.00 92.44 120 GLY A CA 1
ATOM 943 C C . GLY A 1 120 ? 21.063 8.651 -15.843 1.00 92.44 120 GLY A C 1
ATOM 944 O O . GLY A 1 120 ? 20.000 8.063 -15.640 1.00 92.44 120 GLY A O 1
ATOM 945 N N . MET A 1 121 ? 21.781 8.434 -16.947 1.00 93.00 121 MET A N 1
ATOM 946 C CA . MET A 1 121 ? 21.403 7.391 -17.901 1.00 93.00 121 MET A CA 1
ATOM 947 C C . MET A 1 121 ? 21.742 6.005 -17.358 1.00 93.00 121 MET A C 1
ATOM 949 O O . MET A 1 121 ? 22.881 5.720 -16.993 1.00 93.00 121 MET A O 1
ATOM 953 N N . VAL A 1 122 ? 20.738 5.137 -17.352 1.00 95.06 122 VAL A N 1
ATOM 954 C CA . VAL A 1 122 ? 20.825 3.750 -16.913 1.00 95.06 122 VAL A CA 1
ATOM 955 C C . VAL A 1 122 ? 20.394 2.814 -18.037 1.00 95.06 122 VAL A C 1
ATOM 957 O O . VAL A 1 122 ? 19.478 3.117 -18.808 1.00 95.06 122 VAL A O 1
ATOM 960 N N . VAL A 1 123 ? 21.050 1.660 -18.118 1.00 95.12 123 VAL A N 1
ATOM 961 C CA . VAL A 1 123 ? 20.679 0.550 -18.997 1.00 95.12 123 VAL A CA 1
ATOM 962 C C . VAL A 1 123 ? 19.948 -0.482 -18.150 1.00 95.12 123 VAL A C 1
ATOM 964 O O . VAL A 1 123 ? 20.511 -1.051 -17.217 1.00 95.12 123 VAL A O 1
ATOM 967 N N . LYS A 1 124 ? 18.677 -0.711 -18.465 1.00 94.69 124 LYS A N 1
ATOM 968 C CA . LYS A 1 124 ? 17.853 -1.749 -17.854 1.00 94.69 124 LYS A CA 1
ATOM 969 C C . LYS A 1 124 ? 17.897 -2.987 -18.717 1.00 94.69 124 LYS A C 1
ATOM 971 O O . LYS A 1 124 ? 17.464 -2.953 -19.869 1.00 94.69 124 LYS A O 1
ATOM 976 N N . LEU A 1 125 ? 18.401 -4.067 -18.148 1.00 93.50 125 LEU A N 1
ATOM 977 C CA . LEU A 1 125 ? 18.447 -5.379 -18.768 1.00 93.50 125 LEU A CA 1
ATOM 978 C C . LEU A 1 125 ? 17.416 -6.258 -18.071 1.00 93.50 125 LEU A C 1
ATOM 980 O O . LEU A 1 125 ? 17.415 -6.342 -16.845 1.00 93.50 125 LEU A O 1
ATOM 984 N N . LYS A 1 126 ? 16.534 -6.887 -18.845 1.00 92.19 126 LYS A N 1
ATOM 985 C CA . LYS A 1 126 ? 15.537 -7.834 -18.353 1.00 92.19 126 LYS A CA 1
ATOM 986 C C . LYS A 1 126 ? 15.760 -9.182 -19.020 1.00 92.19 126 LYS A C 1
ATOM 988 O O . LYS A 1 126 ? 15.830 -9.259 -20.249 1.00 92.19 126 LYS A O 1
ATOM 993 N N . VAL A 1 127 ? 15.866 -10.222 -18.208 1.00 90.00 127 VAL A N 1
ATOM 994 C CA . VAL A 1 127 ? 16.111 -11.596 -18.657 1.00 90.00 127 VAL A CA 1
ATOM 995 C C . VAL A 1 127 ? 14.797 -12.357 -18.722 1.00 90.00 127 VAL A C 1
ATOM 997 O O . VAL A 1 127 ? 13.874 -12.066 -17.959 1.00 90.00 127 VAL A O 1
ATOM 1000 N N . ASP A 1 128 ? 14.710 -13.328 -19.632 1.00 81.94 128 ASP A N 1
ATOM 1001 C CA . ASP A 1 128 ? 13.558 -14.222 -19.677 1.00 81.94 128 ASP A CA 1
ATOM 1002 C C . ASP A 1 128 ? 13.405 -14.965 -18.341 1.00 81.94 128 ASP A C 1
ATOM 1004 O O . ASP A 1 128 ? 14.295 -15.679 -17.868 1.00 81.94 128 ASP A O 1
ATOM 1008 N N . ARG A 1 129 ? 12.224 -14.807 -17.743 1.00 70.56 129 ARG A N 1
ATOM 1009 C CA . ARG A 1 129 ? 11.828 -15.420 -16.476 1.00 70.56 129 ARG A CA 1
ATOM 1010 C C . ARG A 1 129 ? 11.944 -16.945 -16.492 1.00 70.56 129 ARG A C 1
ATOM 1012 O O . ARG A 1 129 ? 12.128 -17.552 -15.437 1.00 70.56 129 ARG A O 1
ATOM 1019 N N . ALA A 1 130 ? 11.833 -17.566 -17.667 1.00 72.81 130 ALA A N 1
ATOM 1020 C CA . ALA A 1 130 ? 11.949 -19.011 -17.822 1.00 72.81 130 ALA A CA 1
ATOM 1021 C C . ALA A 1 130 ? 13.334 -19.553 -17.424 1.00 72.81 130 ALA A C 1
ATOM 1023 O O . ALA A 1 130 ? 13.435 -20.719 -17.047 1.00 72.81 130 ALA A O 1
ATOM 1024 N N . ALA A 1 131 ? 14.381 -18.722 -17.446 1.00 66.44 131 ALA A N 1
ATOM 1025 C CA . ALA A 1 131 ? 15.741 -19.147 -17.131 1.00 66.44 131 ALA A CA 1
ATOM 1026 C C . ALA A 1 131 ? 16.004 -19.386 -15.629 1.00 66.44 131 ALA A C 1
ATOM 1028 O O . ALA A 1 131 ? 16.981 -20.046 -15.295 1.00 66.44 131 ALA A O 1
ATOM 1029 N N . GLN A 1 132 ? 15.142 -18.888 -14.726 1.00 60.75 132 GLN A N 1
ATOM 1030 C CA . GLN A 1 132 ? 15.185 -19.073 -13.257 1.00 60.75 132 GLN A CA 1
ATOM 1031 C C . GLN A 1 132 ? 16.539 -18.817 -12.548 1.00 60.75 132 GLN A C 1
ATOM 1033 O O . GLN A 1 132 ? 16.694 -19.140 -11.369 1.00 60.75 132 GLN A O 1
ATOM 1038 N N . THR A 1 133 ? 17.514 -18.184 -13.201 1.00 56.47 133 THR A N 1
ATOM 1039 C CA . THR A 1 133 ? 18.855 -17.932 -12.658 1.00 56.47 133 THR A CA 1
ATOM 1040 C C . THR A 1 133 ? 19.017 -16.480 -12.192 1.00 56.47 133 THR A C 1
ATOM 1042 O O . THR A 1 133 ? 19.666 -15.662 -12.834 1.00 56.47 133 THR A O 1
ATOM 1045 N N . GLY A 1 134 ? 18.453 -16.142 -11.025 1.00 64.50 134 GLY A N 1
ATOM 1046 C CA . GLY A 1 134 ? 18.769 -14.891 -10.312 1.00 64.50 134 GLY A CA 1
ATOM 1047 C C . GLY A 1 134 ? 17.818 -13.705 -10.570 1.00 64.50 134 GLY A C 1
ATOM 1048 O O . GLY A 1 134 ? 16.633 -13.926 -10.819 1.00 64.50 134 GLY A O 1
ATOM 1049 N N . PRO A 1 135 ? 18.284 -12.445 -10.413 1.00 72.75 135 PRO A N 1
ATOM 1050 C CA . PRO A 1 135 ? 17.430 -11.258 -10.494 1.00 72.75 135 PRO A CA 1
ATOM 1051 C C . PRO A 1 135 ? 16.851 -11.054 -11.900 1.00 72.75 135 PRO A C 1
ATOM 1053 O O . PRO A 1 135 ? 17.597 -11.010 -12.864 1.00 72.75 135 PRO A O 1
ATOM 1056 N N . GLU A 1 136 ? 15.534 -10.892 -12.029 1.00 82.00 136 GLU A N 1
ATOM 1057 C CA . GLU A 1 136 ? 14.843 -10.724 -13.322 1.00 82.00 136 GLU A CA 1
ATOM 1058 C C . GLU A 1 136 ? 15.258 -9.447 -14.085 1.00 82.00 136 GLU A C 1
ATOM 1060 O O . GLU A 1 136 ? 15.164 -9.397 -15.313 1.00 82.00 136 GLU A O 1
ATOM 1065 N N . GLU A 1 137 ? 15.697 -8.403 -13.373 1.00 89.12 137 GLU A N 1
ATOM 1066 C CA . GLU A 1 137 ? 16.083 -7.115 -13.959 1.00 89.12 137 GLU A CA 1
ATOM 1067 C C . GLU A 1 137 ? 17.338 -6.555 -13.270 1.00 89.12 137 GLU A C 1
ATOM 1069 O O . GLU A 1 137 ? 17.422 -6.499 -12.042 1.00 89.12 137 GLU A O 1
ATOM 1074 N N . ILE A 1 138 ? 18.307 -6.106 -14.068 1.00 91.31 138 ILE A N 1
ATOM 1075 C CA . ILE A 1 138 ? 19.480 -5.356 -13.609 1.00 91.31 138 ILE A CA 1
ATOM 1076 C C . ILE A 1 138 ? 19.406 -3.944 -14.180 1.00 91.31 138 ILE A C 1
ATOM 1078 O O . ILE A 1 138 ? 19.203 -3.755 -15.381 1.00 91.31 138 ILE A O 1
ATOM 1082 N N . VAL A 1 139 ? 19.601 -2.954 -13.313 1.00 92.62 139 VAL A N 1
ATOM 1083 C CA . VAL A 1 139 ? 19.758 -1.548 -13.684 1.00 92.62 139 VAL A CA 1
ATOM 1084 C C . VAL A 1 139 ? 21.233 -1.184 -13.541 1.00 92.62 139 VAL A C 1
ATOM 1086 O O . VAL A 1 139 ? 21.768 -1.131 -12.432 1.00 92.62 139 VAL A O 1
ATOM 1089 N N . TRP A 1 140 ? 21.896 -0.954 -14.671 1.00 95.19 140 TRP A N 1
ATOM 1090 C CA . TRP A 1 140 ? 23.306 -0.572 -14.737 1.00 95.19 140 TRP A CA 1
ATOM 1091 C C . TRP A 1 140 ? 23.433 0.928 -15.009 1.00 95.19 140 TRP A C 1
ATOM 1093 O O . TRP A 1 140 ? 22.848 1.428 -15.971 1.00 95.19 140 TRP A O 1
ATOM 1103 N N . SER A 1 141 ? 24.168 1.659 -14.169 1.00 93.56 141 SER A N 1
ATOM 1104 C CA . SER A 1 141 ? 24.358 3.105 -14.336 1.00 93.56 141 SER A CA 1
ATOM 1105 C C . SER A 1 141 ? 25.565 3.419 -15.209 1.00 93.56 141 SER A C 1
ATOM 1107 O O . SER A 1 141 ? 26.668 2.941 -14.950 1.00 93.56 141 SER A O 1
ATOM 1109 N N . MET A 1 142 ? 25.369 4.289 -16.206 1.00 92.19 142 MET A N 1
ATOM 1110 C CA . MET A 1 142 ? 26.456 4.757 -17.068 1.00 92.19 142 MET A CA 1
ATOM 1111 C C . MET A 1 142 ? 27.437 5.674 -16.335 1.00 92.19 142 MET A C 1
ATOM 1113 O O . MET A 1 142 ? 28.615 5.689 -16.686 1.00 92.19 142 MET A O 1
ATOM 1117 N N . SER A 1 143 ? 26.977 6.449 -15.345 1.00 90.81 143 SER A N 1
ATOM 1118 C CA . SER A 1 143 ? 27.842 7.385 -14.615 1.00 90.81 143 SER A CA 1
ATOM 1119 C C . SER A 1 143 ? 28.733 6.678 -13.602 1.00 90.81 143 SER A C 1
ATOM 1121 O O . SER A 1 143 ? 29.880 7.069 -13.421 1.00 90.81 143 SER A O 1
ATOM 1123 N N . GLU A 1 144 ? 28.207 5.643 -12.949 1.00 91.75 144 GLU A N 1
ATOM 1124 C CA . GLU A 1 144 ? 28.930 4.880 -11.923 1.00 91.75 144 GLU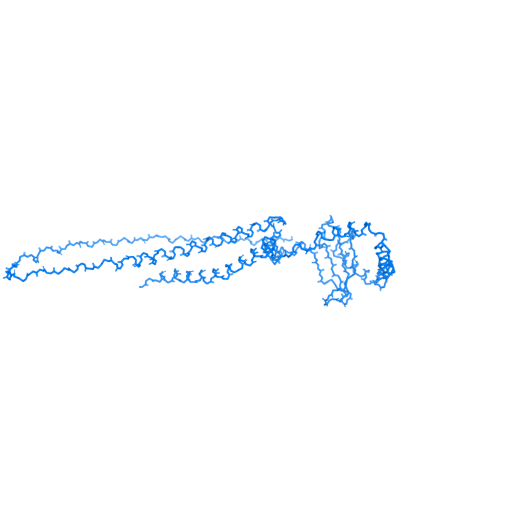 A CA 1
ATOM 1125 C C . GLU A 1 144 ? 29.651 3.655 -12.496 1.00 91.75 144 GLU A C 1
ATOM 1127 O O . GLU A 1 144 ? 30.482 3.059 -11.819 1.00 91.75 144 GLU A O 1
ATOM 1132 N N . GLN A 1 145 ? 29.332 3.276 -13.739 1.00 94.00 145 GLN A N 1
ATOM 1133 C CA . GLN A 1 145 ? 29.822 2.068 -14.407 1.00 94.00 145 GLN A CA 1
ATOM 1134 C C . GLN A 1 145 ? 29.593 0.781 -13.593 1.00 94.00 145 GLN A C 1
ATOM 1136 O O . GLN A 1 145 ? 30.357 -0.180 -13.684 1.00 94.00 145 GLN A O 1
ATOM 1141 N N . ALA A 1 146 ? 28.520 0.753 -12.801 1.00 93.94 146 ALA A N 1
ATOM 1142 C CA . ALA A 1 146 ? 28.206 -0.323 -11.871 1.00 93.94 146 ALA A CA 1
ATOM 1143 C C . ALA A 1 146 ? 26.711 -0.669 -11.881 1.00 93.94 146 ALA A C 1
ATOM 1145 O O . ALA A 1 146 ? 25.855 0.115 -12.305 1.00 93.94 146 ALA A O 1
ATOM 1146 N N . VAL A 1 147 ? 26.391 -1.872 -11.398 1.00 91.69 147 VAL A N 1
ATOM 1147 C CA . VAL A 1 147 ? 25.009 -2.301 -11.158 1.00 91.69 147 VAL A CA 1
ATOM 1148 C C . VAL A 1 147 ? 24.475 -1.594 -9.917 1.00 91.69 147 VAL A C 1
ATOM 1150 O O . VAL A 1 147 ? 24.944 -1.849 -8.811 1.00 91.69 147 VAL A O 1
ATOM 1153 N N . VAL A 1 148 ? 23.474 -0.741 -10.110 1.00 90.31 148 VAL A N 1
ATOM 1154 C CA . VAL A 1 148 ? 22.875 0.075 -9.044 1.00 90.31 148 VAL A CA 1
ATOM 1155 C C . VAL A 1 148 ? 21.685 -0.632 -8.405 1.00 90.31 148 VAL A C 1
ATOM 1157 O O . VAL A 1 148 ? 21.496 -0.571 -7.193 1.00 90.31 148 VAL A O 1
ATOM 1160 N N . GLU A 1 149 ? 20.884 -1.339 -9.205 1.00 86.94 149 GLU A N 1
ATOM 1161 C CA . GLU A 1 149 ? 19.698 -2.038 -8.715 1.00 86.94 149 GLU A CA 1
ATOM 1162 C C . GLU A 1 149 ? 19.6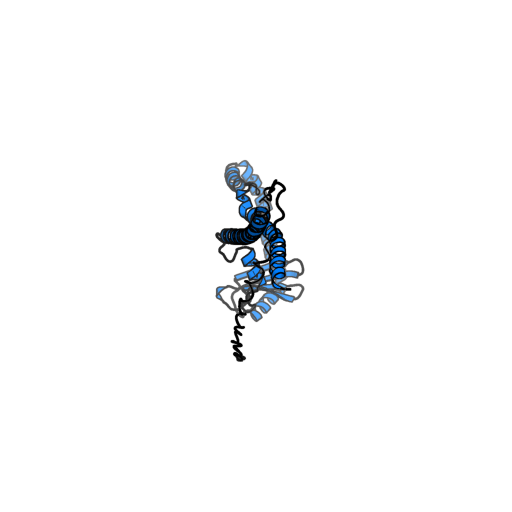22 -3.444 -9.318 1.00 86.94 149 GLU A C 1
ATOM 1164 O O . GLU A 1 149 ? 19.717 -3.624 -10.533 1.00 86.94 149 GLU A O 1
ATOM 1169 N N . LYS A 1 150 ? 19.428 -4.448 -8.457 1.00 88.75 150 LYS A N 1
ATOM 1170 C CA . LYS A 1 150 ? 19.115 -5.829 -8.842 1.00 88.75 150 LYS A CA 1
ATOM 1171 C C . LYS A 1 150 ? 17.683 -6.119 -8.409 1.00 88.75 150 LYS A C 1
ATOM 1173 O O . LYS A 1 150 ? 17.409 -6.266 -7.219 1.00 88.75 150 LYS A O 1
ATOM 1178 N N . LYS A 1 151 ? 16.752 -6.181 -9.354 1.00 83.06 151 LYS A N 1
ATOM 1179 C CA . LYS A 1 151 ? 15.353 -6.514 -9.079 1.00 83.06 151 LYS A CA 1
ATOM 1180 C C . LYS A 1 151 ? 15.113 -7.998 -9.264 1.00 83.06 151 LYS A C 1
ATOM 1182 O O . LYS A 1 151 ? 15.472 -8.577 -10.279 1.00 83.06 151 LYS A O 1
ATOM 1187 N N . GLY A 1 152 ? 14.424 -8.587 -8.291 1.00 74.00 152 GLY A N 1
ATOM 1188 C CA . GLY A 1 152 ? 13.988 -9.979 -8.354 1.00 74.00 152 GLY A CA 1
ATOM 1189 C C . GLY A 1 152 ? 15.013 -10.985 -7.847 1.00 74.00 152 GLY A C 1
ATOM 1190 O O . GLY A 1 152 ? 14.868 -12.155 -8.162 1.00 74.00 152 GLY A O 1
ATOM 1191 N N . ASP A 1 153 ? 16.031 -10.561 -7.092 1.00 65.06 153 ASP A N 1
ATOM 1192 C CA . ASP A 1 153 ? 16.995 -11.490 -6.502 1.00 65.06 153 ASP A CA 1
ATOM 1193 C C . ASP A 1 153 ? 16.260 -12.451 -5.539 1.00 65.06 153 ASP A C 1
ATOM 1195 O O . ASP A 1 153 ? 15.757 -12.002 -4.505 1.00 65.06 153 ASP A O 1
ATOM 1199 N N . PRO A 1 154 ? 16.134 -13.756 -5.853 1.00 58.03 154 PRO A N 1
ATOM 1200 C CA . PRO A 1 154 ? 15.363 -14.693 -5.035 1.00 58.03 154 PRO A CA 1
ATOM 1201 C C . PRO A 1 154 ? 16.014 -14.942 -3.667 1.00 58.03 154 PRO A C 1
ATOM 1203 O O . PRO A 1 154 ? 15.352 -15.426 -2.749 1.00 58.03 154 PRO A O 1
ATOM 1206 N N . LYS A 1 155 ? 17.301 -14.593 -3.515 1.00 60.66 155 LYS A N 1
ATOM 1207 C CA . LYS A 1 155 ? 18.036 -14.663 -2.245 1.00 60.66 155 LYS A CA 1
ATOM 1208 C C . LYS A 1 155 ? 17.907 -13.398 -1.400 1.00 60.66 155 LYS A C 1
ATOM 1210 O O . LYS A 1 155 ? 18.212 -13.448 -0.209 1.00 60.66 155 LYS A O 1
ATOM 1215 N N . ALA A 1 156 ? 17.423 -12.288 -1.966 1.00 59.22 156 ALA A N 1
ATOM 1216 C CA . ALA A 1 156 ? 16.960 -11.162 -1.169 1.00 59.22 156 ALA A CA 1
ATOM 1217 C C . ALA A 1 156 ? 15.646 -11.602 -0.520 1.00 59.22 156 ALA A C 1
ATOM 1219 O O . ALA A 1 156 ? 14.568 -11.433 -1.090 1.00 59.22 156 ALA A O 1
ATOM 1220 N N . GLY A 1 157 ? 15.769 -12.275 0.630 1.00 60.81 157 GLY A N 1
ATOM 1221 C CA . GLY A 1 157 ? 14.655 -12.845 1.376 1.00 60.81 157 GLY A CA 1
ATOM 1222 C C . GLY A 1 157 ? 13.471 -11.888 1.400 1.00 60.81 157 GLY A C 1
ATOM 1223 O O . GLY A 1 157 ? 13.666 -10.676 1.488 1.00 60.81 157 GLY A O 1
ATOM 1224 N N . MET A 1 158 ? 12.268 -12.451 1.257 1.00 69.06 158 MET A N 1
ATOM 1225 C CA . MET A 1 158 ? 10.987 -11.748 1.175 1.00 69.06 158 MET A CA 1
ATOM 1226 C C . MET A 1 158 ? 11.028 -10.443 1.977 1.00 69.06 158 MET A C 1
ATOM 1228 O O . MET A 1 158 ? 10.958 -10.461 3.206 1.00 69.06 158 MET A O 1
ATOM 1232 N N . SER A 1 159 ? 11.232 -9.313 1.287 1.00 75.50 159 SER A N 1
ATOM 1233 C CA . SER A 1 159 ? 11.469 -8.060 1.988 1.00 75.50 159 SER A CA 1
ATOM 1234 C C . SER A 1 159 ? 10.197 -7.733 2.754 1.00 75.50 159 SER A C 1
ATOM 1236 O O . SER A 1 159 ? 9.144 -7.498 2.161 1.00 75.50 159 SER A O 1
ATOM 1238 N N . TRP A 1 160 ? 10.266 -7.763 4.088 1.00 80.81 160 TRP A N 1
ATOM 1239 C CA . TRP A 1 160 ? 9.111 -7.484 4.944 1.00 80.81 160 TRP A CA 1
ATOM 1240 C C . TRP A 1 160 ? 8.463 -6.154 4.575 1.00 80.81 160 TRP A C 1
ATOM 1242 O O . TRP A 1 160 ? 7.250 -6.025 4.628 1.00 80.81 160 TRP A O 1
ATOM 1252 N N . GLN A 1 161 ? 9.253 -5.199 4.088 1.00 76.81 161 GLN A N 1
ATOM 1253 C CA . GLN A 1 161 ? 8.758 -3.952 3.525 1.00 76.81 161 GLN A CA 1
ATOM 1254 C C . GLN A 1 161 ? 7.829 -4.157 2.320 1.00 76.81 161 GLN A C 1
ATOM 1256 O O . GLN A 1 161 ? 6.780 -3.522 2.263 1.00 76.81 161 GLN A O 1
ATOM 1261 N N . LYS A 1 162 ? 8.161 -5.049 1.378 1.00 77.44 162 LYS A N 1
ATOM 1262 C CA . LYS A 1 162 ? 7.284 -5.390 0.252 1.00 77.44 162 LYS A CA 1
ATOM 1263 C C . LYS A 1 162 ? 6.061 -6.169 0.711 1.00 77.44 162 LYS A C 1
ATOM 1265 O O . LYS A 1 162 ? 4.982 -5.886 0.222 1.00 77.44 162 LYS A O 1
ATOM 1270 N N . VAL A 1 163 ? 6.196 -7.080 1.675 1.00 79.00 163 VAL A N 1
ATOM 1271 C CA . VAL A 1 163 ? 5.043 -7.801 2.245 1.00 79.00 163 VAL A CA 1
ATOM 1272 C C . VAL A 1 163 ? 4.090 -6.841 2.934 1.00 79.00 163 VAL A C 1
ATOM 1274 O O . VAL A 1 163 ? 2.899 -6.877 2.669 1.00 79.00 163 VAL A O 1
ATOM 1277 N N . VAL A 1 164 ? 4.603 -5.954 3.783 1.00 79.75 164 VAL A N 1
ATOM 1278 C CA . VAL A 1 164 ? 3.810 -4.935 4.476 1.00 79.75 164 VAL A CA 1
ATOM 1279 C C . VAL A 1 164 ? 3.193 -3.972 3.469 1.00 79.75 164 VAL A C 1
ATOM 1281 O O . VAL A 1 164 ? 2.024 -3.633 3.602 1.00 79.75 164 VAL A O 1
ATOM 1284 N N . HIS A 1 165 ? 3.927 -3.574 2.429 1.00 78.69 165 HIS A N 1
ATOM 1285 C CA . HIS A 1 165 ? 3.394 -2.735 1.361 1.00 78.69 165 HIS A CA 1
ATOM 1286 C C . HIS A 1 165 ? 2.311 -3.453 0.542 1.00 78.69 165 HIS A C 1
ATOM 1288 O O . HIS A 1 165 ? 1.265 -2.877 0.266 1.00 78.69 165 HIS A O 1
ATOM 1294 N N . ASP A 1 166 ? 2.511 -4.713 0.169 1.00 77.19 166 ASP A N 1
ATOM 1295 C CA . ASP A 1 166 ? 1.539 -5.502 -0.589 1.00 77.19 166 ASP A CA 1
ATOM 1296 C C . ASP A 1 166 ? 0.315 -5.847 0.276 1.00 77.19 166 ASP A C 1
ATOM 1298 O O . ASP A 1 166 ? -0.810 -5.862 -0.224 1.00 77.19 166 ASP A O 1
ATOM 1302 N N . LEU A 1 167 ? 0.503 -6.055 1.583 1.00 79.00 167 LEU A N 1
ATOM 1303 C CA . LEU A 1 167 ? -0.565 -6.232 2.566 1.00 79.00 167 LEU A CA 1
ATOM 1304 C C . LEU A 1 167 ? -1.361 -4.932 2.735 1.00 79.00 167 LEU A C 1
ATOM 1306 O O . LEU A 1 167 ? -2.587 -4.956 2.683 1.00 79.00 167 LEU A O 1
ATOM 1310 N N . HIS A 1 168 ? -0.678 -3.791 2.862 1.00 75.56 168 HIS A N 1
ATOM 1311 C CA . HIS A 1 168 ? -1.306 -2.473 2.977 1.00 75.56 168 HIS A CA 1
ATOM 1312 C C . HIS A 1 168 ? -2.026 -2.068 1.683 1.00 75.56 168 HIS A C 1
ATOM 1314 O O . HIS A 1 168 ? -3.087 -1.450 1.724 1.00 75.56 168 HIS A O 1
ATOM 1320 N N . THR A 1 169 ? -1.475 -2.400 0.518 1.00 71.50 169 THR A N 1
ATOM 1321 C CA . THR A 1 169 ? -2.122 -2.118 -0.774 1.00 71.50 169 THR A CA 1
ATOM 1322 C C . THR A 1 169 ? -3.206 -3.137 -1.129 1.00 71.50 169 THR A C 1
ATOM 1324 O O . THR A 1 169 ? -3.874 -2.975 -2.147 1.00 71.50 169 THR A O 1
ATOM 1327 N N . GLY A 1 170 ? -3.398 -4.181 -0.312 1.00 68.38 170 GLY A N 1
ATOM 1328 C CA . GLY A 1 170 ? -4.366 -5.254 -0.555 1.00 68.38 170 GLY A CA 1
ATOM 1329 C C . GLY A 1 170 ? -3.983 -6.186 -1.707 1.00 68.38 170 GLY A C 1
ATOM 1330 O O . GLY A 1 170 ? -4.762 -7.063 -2.078 1.00 68.38 170 GLY A O 1
ATOM 1331 N N . LYS A 1 171 ? -2.778 -6.037 -2.266 1.00 77.44 171 LYS A N 1
ATOM 1332 C CA . LYS A 1 171 ? -2.300 -6.779 -3.436 1.00 77.44 171 LYS A CA 1
ATOM 1333 C C . LYS A 1 171 ? -2.138 -8.273 -3.159 1.00 77.44 171 LYS A C 1
ATOM 1335 O O . LYS A 1 171 ? -2.255 -9.072 -4.085 1.00 77.44 171 LYS A O 1
ATOM 1340 N N . ILE A 1 172 ? -1.924 -8.658 -1.895 1.00 78.50 172 ILE A N 1
ATOM 1341 C CA . ILE A 1 172 ? -1.819 -10.075 -1.511 1.00 78.50 172 ILE A CA 1
ATOM 1342 C C . ILE A 1 172 ? -3.157 -10.818 -1.609 1.00 78.50 172 ILE A C 1
ATOM 1344 O O . ILE A 1 172 ? -3.168 -12.032 -1.775 1.00 78.50 172 ILE A O 1
ATOM 1348 N N . PHE A 1 173 ? -4.285 -10.108 -1.516 1.00 73.62 173 PHE A N 1
ATOM 1349 C CA . PHE A 1 173 ? -5.620 -10.705 -1.400 1.00 73.62 173 PHE A CA 1
ATOM 1350 C C . PHE A 1 173 ? -6.393 -10.723 -2.723 1.00 73.62 173 PHE A C 1
ATOM 1352 O O . PHE A 1 173 ? -7.621 -10.709 -2.734 1.00 73.62 173 PHE A O 1
ATOM 1359 N N . SER A 1 174 ? -5.674 -10.828 -3.843 1.00 71.94 174 SER A N 1
ATOM 1360 C CA . SER A 1 174 ? -6.206 -10.710 -5.203 1.00 71.94 174 SER A CA 1
ATOM 1361 C C . SER A 1 174 ? -6.708 -9.301 -5.533 1.00 71.94 174 SER A C 1
ATOM 1363 O O . SER A 1 174 ? -7.267 -8.585 -4.701 1.00 71.94 174 SER A O 1
ATOM 1365 N N . HIS A 1 175 ? -6.502 -8.897 -6.785 1.00 75.12 175 HIS A N 1
ATOM 1366 C CA . HIS A 1 175 ? -6.738 -7.525 -7.243 1.00 75.12 175 HIS A CA 1
ATOM 1367 C C . HIS A 1 175 ? -8.209 -7.090 -7.118 1.00 75.12 175 HIS A C 1
ATOM 1369 O O . HIS A 1 175 ? -8.485 -5.895 -7.015 1.00 75.12 175 HIS A O 1
ATOM 1375 N N . ASP A 1 176 ? -9.126 -8.061 -7.095 1.00 80.00 176 ASP A N 1
ATOM 1376 C CA . ASP A 1 176 ? -10.572 -7.841 -7.033 1.00 80.00 176 ASP A CA 1
ATOM 1377 C C . ASP A 1 176 ? -11.142 -7.920 -5.605 1.00 80.00 176 ASP A C 1
ATOM 1379 O O . ASP A 1 176 ? -12.179 -7.320 -5.328 1.00 80.00 176 ASP A O 1
ATOM 1383 N N . TYR A 1 177 ? -10.470 -8.622 -4.680 1.00 78.75 177 TYR A N 1
ATOM 1384 C CA . TYR A 1 177 ? -10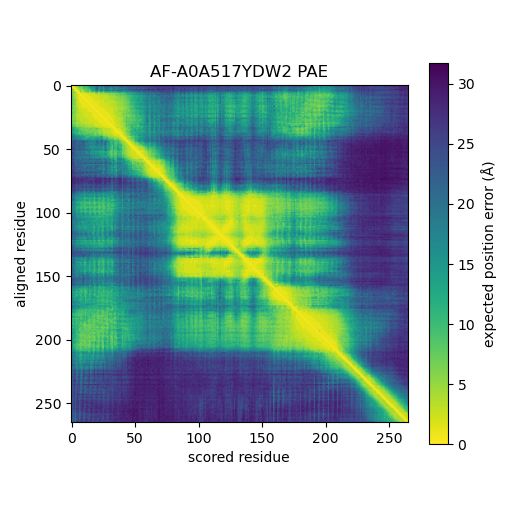.999 -8.906 -3.335 1.00 78.75 177 TYR A CA 1
ATOM 1385 C C . TYR A 1 177 ? -10.230 -8.232 -2.195 1.00 78.75 177 TYR A C 1
ATOM 1387 O O . TYR A 1 177 ? -10.739 -8.189 -1.074 1.00 78.75 177 TYR A O 1
ATOM 1395 N N . GLY A 1 178 ? -9.043 -7.667 -2.444 1.00 76.12 178 GLY A N 1
ATOM 1396 C CA . GLY A 1 178 ? -8.248 -7.017 -1.393 1.00 76.12 178 GLY A CA 1
ATOM 1397 C C . GLY A 1 178 ? -8.992 -5.893 -0.669 1.00 76.12 178 GLY A C 1
ATOM 1398 O O . GLY A 1 178 ? -8.902 -5.761 0.551 1.00 76.12 178 GLY A O 1
ATOM 1399 N N . TYR A 1 179 ? -9.819 -5.155 -1.405 1.00 74.12 179 TYR A N 1
ATOM 1400 C CA . TYR A 1 179 ? -10.682 -4.105 -0.872 1.00 74.12 179 TYR A CA 1
ATOM 1401 C C . TYR A 1 179 ? -11.731 -4.628 0.114 1.00 74.12 179 TYR A C 1
ATOM 1403 O O . TYR A 1 179 ? -11.943 -4.027 1.163 1.00 74.12 179 TYR A O 1
ATOM 1411 N N . PHE A 1 180 ? -12.339 -5.779 -0.180 1.00 81.56 180 PHE A N 1
ATOM 1412 C CA . PHE A 1 180 ? -13.337 -6.393 0.694 1.00 81.56 180 PHE A CA 1
ATOM 1413 C C . PHE A 1 180 ? -12.720 -6.848 2.022 1.00 81.56 180 PHE A C 1
ATOM 1415 O O . PHE A 1 180 ? -13.276 -6.594 3.087 1.00 81.56 180 PHE A O 1
ATOM 1422 N N . TRP A 1 181 ? -11.542 -7.477 1.978 1.00 78.25 181 TRP A N 1
ATOM 1423 C CA . TRP A 1 181 ? -10.849 -7.922 3.190 1.00 78.25 181 TRP A CA 1
ATOM 1424 C C . TRP A 1 181 ? -10.405 -6.760 4.079 1.00 78.25 181 TRP A C 1
ATOM 1426 O O . TRP A 1 181 ? -10.487 -6.870 5.303 1.00 78.25 181 TRP A O 1
ATOM 1436 N N . SER A 1 182 ? -9.981 -5.644 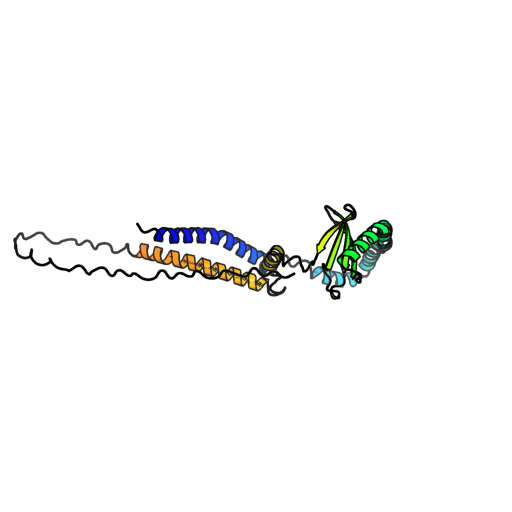3.479 1.00 75.25 182 SER A N 1
ATOM 1437 C CA . SER A 1 182 ? -9.662 -4.423 4.224 1.00 75.25 182 SER A CA 1
ATOM 1438 C C . SER A 1 182 ? -10.886 -3.884 4.973 1.00 75.25 182 SER A C 1
ATOM 1440 O O . SER A 1 182 ? -10.791 -3.613 6.172 1.00 75.25 182 SER A O 1
ATOM 1442 N N . ASP A 1 183 ? -12.050 -3.834 4.317 1.00 78.88 183 ASP A N 1
ATOM 1443 C CA . ASP A 1 183 ? -13.304 -3.395 4.939 1.00 78.88 183 ASP A CA 1
ATOM 1444 C C . ASP A 1 183 ? -13.733 -4.336 6.081 1.00 78.88 183 ASP A C 1
ATOM 1446 O O . ASP A 1 183 ? -14.103 -3.874 7.163 1.00 78.88 183 ASP A O 1
ATOM 1450 N N . VAL A 1 184 ? -13.629 -5.658 5.886 1.00 80.50 184 VAL A N 1
ATOM 1451 C CA . VAL A 1 184 ? -13.937 -6.663 6.923 1.00 80.50 184 VAL A CA 1
ATOM 1452 C C . VAL A 1 184 ? -13.014 -6.512 8.132 1.00 80.50 184 VAL A C 1
ATOM 1454 O O . VAL A 1 184 ? -13.488 -6.526 9.269 1.00 80.50 184 VAL A O 1
ATOM 1457 N N . ALA A 1 185 ? -11.709 -6.334 7.911 1.00 78.25 185 ALA A N 1
ATOM 1458 C CA . ALA A 1 185 ? -10.745 -6.124 8.987 1.00 78.25 185 ALA A CA 1
ATOM 1459 C C . ALA A 1 185 ? -11.019 -4.815 9.744 1.00 78.25 185 ALA A C 1
ATOM 1461 O O . ALA A 1 185 ? -11.038 -4.807 10.977 1.00 78.25 185 ALA A O 1
ATOM 1462 N N . GLY A 1 186 ? -11.305 -3.726 9.024 1.00 81.06 186 GLY A N 1
ATOM 1463 C CA . GLY A 1 186 ? -11.694 -2.448 9.618 1.00 81.06 186 GLY A CA 1
ATOM 1464 C C . GLY A 1 186 ? -12.963 -2.565 10.466 1.00 81.06 186 GLY A C 1
ATOM 1465 O O . GLY A 1 186 ? -12.999 -2.098 11.606 1.00 81.06 186 GLY A O 1
ATOM 1466 N N . PHE A 1 187 ? -13.984 -3.260 9.959 1.00 81.12 187 PHE A N 1
ATOM 1467 C CA . PHE A 1 187 ? -15.228 -3.500 10.688 1.00 81.12 187 PHE A CA 1
ATOM 1468 C C . PHE A 1 187 ? -15.017 -4.371 11.934 1.00 81.12 187 PHE A C 1
ATOM 1470 O O . PHE A 1 187 ? -15.563 -4.071 12.996 1.00 81.12 187 PHE A O 1
ATOM 1477 N N . ALA A 1 188 ? -14.180 -5.408 11.843 1.00 81.06 188 ALA A N 1
ATOM 1478 C CA . ALA A 1 188 ? -13.825 -6.249 12.982 1.00 81.06 188 ALA A CA 1
ATOM 1479 C C . ALA A 1 188 ? -13.120 -5.446 14.089 1.00 81.06 188 ALA A C 1
ATOM 1481 O O . ALA A 1 188 ? -13.464 -5.591 15.262 1.00 81.06 188 ALA A O 1
ATOM 1482 N N . ILE A 1 189 ? -12.191 -4.551 13.729 1.00 81.88 189 ILE A N 1
ATOM 1483 C CA . ILE A 1 189 ? -11.513 -3.658 14.683 1.00 81.88 189 ILE A CA 1
ATOM 1484 C C . ILE A 1 189 ? -12.511 -2.691 15.329 1.00 81.88 189 ILE A C 1
ATOM 1486 O O . ILE A 1 189 ? -12.464 -2.489 16.543 1.00 81.88 189 ILE A O 1
ATOM 1490 N N . LEU A 1 190 ? -13.445 -2.127 14.557 1.00 80.50 190 LEU A N 1
ATOM 1491 C CA . LEU A 1 190 ? -14.494 -1.253 15.091 1.00 80.50 190 LEU A CA 1
ATOM 1492 C C . LEU A 1 190 ? -15.415 -1.986 16.070 1.00 80.50 190 LEU A C 1
ATOM 1494 O O . LEU A 1 190 ? -15.703 -1.453 17.141 1.00 80.50 190 LEU A O 1
ATOM 1498 N N . LEU A 1 191 ? -15.850 -3.206 15.743 1.00 83.06 191 LEU A N 1
ATOM 1499 C CA . LEU A 1 191 ? -16.656 -4.027 16.648 1.00 83.06 191 LEU A CA 1
ATOM 1500 C C . LEU A 1 191 ? -15.890 -4.373 17.922 1.00 83.06 191 LEU A C 1
ATOM 1502 O O . LEU A 1 191 ? -16.429 -4.236 19.021 1.00 83.06 191 LEU A O 1
ATOM 1506 N N . LEU A 1 192 ? -14.625 -4.773 17.795 1.00 83.00 192 LEU A N 1
ATOM 1507 C CA . LEU A 1 192 ? -13.780 -5.089 18.939 1.00 83.00 192 LEU A CA 1
ATOM 1508 C C . LEU A 1 192 ? -13.596 -3.858 19.841 1.00 83.00 192 LEU A C 1
ATOM 1510 O O . LEU A 1 192 ? -13.820 -3.930 21.049 1.00 83.00 192 LEU A O 1
ATOM 1514 N N . GLY A 1 193 ? -13.306 -2.699 19.252 1.00 82.69 193 GLY A N 1
ATOM 1515 C CA . GLY A 1 193 ? -13.251 -1.425 19.964 1.00 82.69 193 GLY A CA 1
ATOM 1516 C C . GLY A 1 193 ? -14.572 -1.064 20.649 1.00 82.69 193 GLY A C 1
ATOM 1517 O O . GLY A 1 193 ? -14.595 -0.725 21.833 1.00 82.69 193 GLY A O 1
ATOM 1518 N N . GLY A 1 194 ? -15.690 -1.215 19.936 1.00 82.75 194 GLY A N 1
ATOM 1519 C CA . GLY A 1 194 ? -17.037 -0.973 20.448 1.00 82.75 194 GLY A CA 1
ATOM 1520 C C . GLY A 1 194 ? -17.398 -1.880 21.625 1.00 82.75 194 GLY A C 1
ATOM 1521 O O . GLY A 1 194 ? -17.923 -1.400 22.629 1.00 82.75 194 GLY A O 1
ATOM 1522 N N . THR A 1 195 ? -17.064 -3.173 21.563 1.00 84.69 195 THR A N 1
ATOM 1523 C CA . THR A 1 195 ? -17.294 -4.104 22.683 1.00 84.69 195 THR A CA 1
ATOM 1524 C C . THR A 1 195 ? -16.503 -3.712 23.931 1.00 84.69 195 THR A C 1
ATOM 1526 O O . THR A 1 195 ? -17.058 -3.743 25.032 1.00 84.69 195 THR A O 1
ATOM 1529 N N . GLY A 1 196 ? -15.260 -3.242 23.775 1.00 82.12 196 GLY A N 1
ATOM 1530 C CA . GLY A 1 196 ? -14.473 -2.679 24.875 1.00 82.12 196 GLY A CA 1
ATOM 1531 C C . GLY A 1 196 ? -15.158 -1.477 25.537 1.00 82.12 196 GLY A C 1
ATOM 1532 O O . GLY A 1 196 ? -15.276 -1.422 26.765 1.00 82.12 196 GLY A O 1
ATOM 1533 N N . VAL A 1 197 ? -15.696 -0.553 24.734 1.00 83.81 197 VAL A N 1
ATOM 1534 C CA . VAL A 1 197 ? -16.458 0.608 25.231 1.00 83.81 197 VAL A CA 1
ATOM 1535 C C . VAL A 1 197 ? -17.739 0.173 25.951 1.00 83.81 197 VAL A C 1
ATOM 1537 O O . VAL A 1 197 ? -18.035 0.669 27.039 1.00 83.81 197 VAL A O 1
ATOM 1540 N N . VAL A 1 198 ? -18.489 -0.787 25.407 1.00 87.56 198 VAL A N 1
ATOM 1541 C CA . VAL A 1 198 ? -19.719 -1.297 26.039 1.00 87.56 198 VAL A CA 1
ATOM 1542 C C . VAL A 1 198 ? -19.422 -1.909 27.412 1.00 87.56 198 VAL A C 1
ATOM 1544 O O . VAL A 1 198 ? -20.096 -1.583 28.395 1.00 87.56 198 VAL A O 1
ATOM 1547 N N . LEU A 1 199 ? -18.378 -2.738 27.513 1.00 86.06 199 LEU A N 1
ATOM 1548 C CA . LEU A 1 199 ? -17.950 -3.336 28.781 1.00 86.06 199 LEU A CA 1
ATOM 1549 C C . LEU A 1 199 ? -17.508 -2.289 29.813 1.00 86.06 199 LEU A C 1
ATOM 1551 O O . LEU A 1 199 ? -17.676 -2.518 31.012 1.00 86.06 199 LEU A O 1
ATOM 1555 N N . TYR A 1 200 ? -17.000 -1.133 29.374 1.00 84.81 200 TYR A N 1
ATOM 1556 C CA . TYR A 1 200 ? -16.688 -0.007 30.255 1.00 84.81 200 TYR A CA 1
ATOM 1557 C C . TYR A 1 200 ? -17.936 0.703 30.785 1.00 84.81 200 TYR A C 1
ATOM 1559 O O . TYR A 1 200 ? -18.032 1.003 31.976 1.00 84.81 200 TYR A O 1
ATOM 1567 N N . VAL A 1 201 ? -18.914 0.967 29.918 1.00 90.12 201 VAL A N 1
ATOM 1568 C CA . VAL A 1 201 ? -20.090 1.779 30.263 1.00 90.12 201 VAL A CA 1
ATOM 1569 C C . VAL A 1 201 ? -21.035 1.037 31.215 1.00 90.12 201 VAL A C 1
ATOM 1571 O O . VAL A 1 201 ? -21.550 1.640 32.159 1.00 90.12 201 VAL A O 1
ATOM 1574 N N . ILE A 1 202 ? -21.226 -0.276 31.046 1.00 92.19 202 ILE A N 1
ATOM 1575 C CA . ILE A 1 202 ? -22.122 -1.096 31.888 1.00 92.19 202 ILE A CA 1
ATOM 1576 C C . ILE A 1 202 ? -21.866 -0.932 33.406 1.00 92.19 202 ILE A C 1
ATOM 1578 O O . ILE A 1 202 ? -22.818 -0.650 34.145 1.00 92.19 202 ILE A O 1
ATOM 1582 N N . PRO A 1 203 ? -20.635 -1.096 33.935 1.00 88.94 203 PRO A N 1
ATOM 1583 C CA . PRO A 1 203 ? -20.372 -0.918 35.361 1.00 88.94 203 PRO A CA 1
ATOM 1584 C C . PRO A 1 203 ? -20.517 0.538 35.819 1.00 88.94 203 PRO A C 1
ATOM 1586 O O . PRO A 1 203 ? -20.919 0.755 36.965 1.00 88.94 203 PRO A O 1
ATOM 1589 N N . LEU A 1 204 ? -20.240 1.528 34.959 1.00 87.25 204 LEU A N 1
ATOM 1590 C CA . LEU A 1 204 ? -20.487 2.938 35.275 1.00 87.25 204 LEU A CA 1
ATOM 1591 C C . LEU A 1 204 ? -21.986 3.183 35.478 1.00 87.25 204 LEU A C 1
ATOM 1593 O O . LEU A 1 204 ? -22.388 3.663 36.538 1.00 87.25 204 LEU A O 1
ATOM 1597 N N . VAL A 1 205 ? -22.826 2.758 34.530 1.00 92.12 205 VAL A N 1
ATOM 1598 C CA . VAL A 1 205 ? -24.289 2.907 34.611 1.00 92.12 205 VAL A CA 1
ATOM 1599 C C . VAL A 1 205 ? -24.852 2.192 35.847 1.00 92.12 205 VAL A C 1
ATOM 1601 O O . VAL A 1 205 ? -25.658 2.765 36.584 1.00 92.12 205 VAL A O 1
ATOM 1604 N N . LYS A 1 206 ? -24.358 0.984 36.166 1.00 90.25 206 LYS A N 1
ATOM 1605 C CA . LYS A 1 206 ? -24.746 0.257 37.391 1.00 90.25 206 LYS A CA 1
ATOM 1606 C C . LYS A 1 206 ? -24.375 1.000 38.682 1.00 90.25 206 LYS A C 1
ATOM 1608 O O . LYS A 1 206 ? -25.111 0.886 39.663 1.00 90.25 206 LYS A O 1
ATOM 1613 N N . LYS A 1 207 ? -23.268 1.755 38.720 1.00 86.88 207 LYS A N 1
ATOM 1614 C CA . LYS A 1 207 ? -22.895 2.578 39.890 1.00 86.88 207 LYS A CA 1
ATOM 1615 C C . LYS A 1 207 ? -23.823 3.781 40.068 1.00 86.88 207 LYS A C 1
ATOM 1617 O O . LYS A 1 207 ? -24.163 4.106 41.205 1.00 86.88 207 LYS A O 1
ATOM 1622 N N . PHE A 1 208 ? -24.267 4.410 38.980 1.00 86.25 208 PHE A N 1
ATOM 1623 C CA . PHE A 1 208 ? -25.192 5.547 39.048 1.00 86.25 208 PHE A CA 1
ATOM 1624 C C . PHE A 1 208 ? -26.623 5.130 39.428 1.00 86.25 208 PHE A C 1
ATOM 1626 O O . PHE A 1 208 ? -27.290 5.857 40.163 1.00 86.25 208 PHE A O 1
ATOM 1633 N N . GLY A 1 209 ? -27.069 3.933 39.028 1.00 85.00 209 GLY A N 1
ATOM 1634 C CA . GLY A 1 209 ? -28.411 3.425 39.348 1.00 85.00 209 GLY A CA 1
ATOM 1635 C C . GLY A 1 209 ? -28.666 3.121 40.833 1.00 85.00 209 GLY A C 1
ATOM 1636 O O . GLY A 1 209 ? -29.807 3.169 41.280 1.00 85.00 209 GLY A O 1
ATOM 1637 N N . LYS A 1 210 ? -27.625 2.854 41.636 1.00 79.44 210 LYS A N 1
ATOM 1638 C CA . LYS A 1 210 ? -27.781 2.453 43.052 1.00 79.44 210 LYS A CA 1
ATOM 1639 C C . LYS A 1 210 ? -27.950 3.613 44.045 1.00 79.44 210 LYS A C 1
ATOM 1641 O O . LYS A 1 210 ? -28.169 3.361 45.224 1.00 79.44 210 LYS A O 1
ATOM 1646 N N . LYS A 1 211 ? -27.870 4.878 43.610 1.00 70.75 211 LYS A N 1
ATOM 1647 C CA . LYS A 1 211 ? -27.922 6.053 44.509 1.00 70.75 211 LYS A CA 1
ATOM 1648 C C . LYS A 1 211 ? -29.326 6.612 44.789 1.00 70.75 211 LYS A C 1
ATOM 1650 O O . LYS A 1 211 ? -29.437 7.660 45.414 1.00 70.75 211 LYS A O 1
ATOM 1655 N N . LYS A 1 212 ? -30.402 5.940 44.370 1.00 65.56 212 LYS A N 1
ATOM 1656 C CA . LYS A 1 212 ? -31.780 6.415 44.588 1.00 65.56 212 LYS A CA 1
ATOM 1657 C C . LYS A 1 212 ? -32.642 5.385 45.313 1.00 65.56 212 LYS A C 1
ATOM 1659 O O . LYS A 1 212 ? -33.667 4.957 44.804 1.00 65.56 212 LYS A O 1
ATOM 1664 N N . VAL A 1 213 ? -32.252 5.017 46.527 1.00 71.50 213 VAL A N 1
ATOM 1665 C CA . VAL A 1 213 ? -33.265 4.725 47.544 1.00 71.50 213 VAL A CA 1
ATOM 1666 C C . VAL A 1 213 ? -33.204 5.919 48.485 1.00 71.50 213 VAL A C 1
ATOM 1668 O O . VAL A 1 213 ? -32.303 5.958 49.324 1.00 71.50 213 VAL A O 1
ATOM 1671 N N . PRO A 1 214 ? -34.049 6.955 48.298 1.00 67.62 214 PRO A N 1
ATOM 1672 C CA . PRO A 1 214 ? -34.197 7.963 49.332 1.00 67.62 214 PRO A CA 1
ATOM 1673 C C . PRO A 1 214 ? -34.534 7.196 50.602 1.00 67.62 214 PRO A C 1
ATOM 1675 O O . PRO A 1 214 ? -35.495 6.424 50.615 1.00 67.62 214 PRO A O 1
ATOM 1678 N N . ALA A 1 215 ? -33.681 7.330 51.618 1.00 66.69 215 ALA A N 1
ATOM 1679 C CA . ALA A 1 215 ? -33.971 6.843 52.949 1.00 66.69 215 ALA A CA 1
ATOM 1680 C C . ALA A 1 215 ? -35.341 7.417 53.290 1.00 66.69 215 ALA A C 1
ATOM 1682 O O . ALA A 1 215 ? -35.472 8.625 53.485 1.00 66.69 215 ALA A O 1
ATOM 1683 N N . LYS A 1 216 ? -36.372 6.571 53.201 1.00 68.38 216 LYS A N 1
ATOM 1684 C CA . LYS A 1 216 ? -37.740 6.946 53.504 1.00 68.38 216 LYS A CA 1
ATOM 1685 C C . LYS A 1 216 ? -37.662 7.423 54.934 1.00 68.38 216 LYS A C 1
ATOM 1687 O O . LYS A 1 216 ? -37.400 6.626 55.831 1.00 68.38 216 LYS A O 1
ATOM 1692 N N . THR A 1 217 ? -37.751 8.738 55.077 1.00 64.06 217 THR A N 1
ATOM 1693 C CA . THR A 1 217 ? -37.724 9.476 56.319 1.00 64.06 217 THR A CA 1
ATOM 1694 C C . THR A 1 217 ? -38.627 8.720 57.274 1.00 64.06 217 THR A C 1
ATOM 1696 O O . THR A 1 217 ? -39.848 8.734 57.117 1.00 64.06 217 THR A O 1
ATOM 1699 N N . ALA A 1 218 ? -38.023 7.984 58.206 1.00 62.69 218 ALA A N 1
ATOM 1700 C CA . ALA A 1 218 ? -38.717 7.400 59.336 1.00 62.69 218 ALA A CA 1
ATOM 1701 C C . ALA A 1 218 ? -39.066 8.570 60.256 1.00 62.69 218 ALA A C 1
ATOM 1703 O O . ALA A 1 218 ? -38.447 8.808 61.288 1.00 62.69 218 ALA A O 1
ATOM 1704 N N . ALA A 1 219 ? -40.009 9.385 59.794 1.00 64.94 219 ALA A N 1
ATOM 1705 C CA . ALA A 1 219 ? -40.668 10.358 60.613 1.00 64.94 219 ALA A CA 1
ATOM 1706 C C . ALA A 1 219 ? -41.568 9.580 61.572 1.00 64.94 219 ALA A C 1
ATOM 1708 O O . ALA A 1 219 ? -42.496 8.891 61.151 1.00 64.94 219 ALA A O 1
ATOM 1709 N N . LYS A 1 220 ? -41.301 9.814 62.858 1.00 61.53 220 LYS A N 1
ATOM 1710 C CA . LYS A 1 220 ? -42.274 9.800 63.950 1.00 61.53 220 LYS A CA 1
ATOM 1711 C C . LYS A 1 220 ? -42.500 8.447 64.633 1.00 61.53 220 LYS A C 1
ATOM 1713 O O . LYS A 1 220 ? -43.569 7.857 64.540 1.00 61.53 220 LYS A O 1
ATOM 1718 N N . THR A 1 221 ? -41.533 8.058 65.466 1.00 55.75 221 THR A N 1
ATOM 1719 C CA . THR A 1 221 ? -41.881 7.394 66.731 1.00 55.75 221 THR A CA 1
ATOM 1720 C C . THR A 1 221 ? -42.235 8.489 67.747 1.00 55.75 221 THR A C 1
ATOM 1722 O O . THR A 1 221 ? -41.404 9.370 67.985 1.00 55.75 221 THR A O 1
ATOM 1725 N N . PRO A 1 222 ? -43.461 8.505 68.295 1.00 60.72 222 PRO A N 1
ATOM 1726 C CA . PRO A 1 222 ? -43.854 9.429 69.349 1.00 60.72 222 PRO A CA 1
ATOM 1727 C C . PRO A 1 222 ? -43.104 9.124 70.650 1.00 60.72 222 PRO A C 1
ATOM 1729 O O . PRO A 1 222 ? -42.795 7.976 70.964 1.00 60.72 222 PRO A O 1
ATOM 1732 N N . ALA A 1 223 ? -42.808 10.186 71.392 1.00 65.44 223 ALA A N 1
ATOM 1733 C CA . ALA A 1 223 ? -42.244 10.134 72.728 1.00 65.44 223 ALA A CA 1
ATOM 1734 C C . ALA A 1 223 ? -43.114 9.287 73.673 1.00 65.44 223 ALA A C 1
ATOM 1736 O O . ALA A 1 223 ? -44.329 9.470 73.722 1.00 65.44 223 ALA A O 1
ATOM 1737 N N . GLY A 1 224 ? -42.471 8.420 74.456 1.00 61.09 224 GLY A N 1
ATOM 1738 C CA . GLY A 1 224 ? -43.064 7.828 75.655 1.00 61.09 224 GLY A CA 1
ATOM 1739 C C . GLY A 1 224 ? -42.728 6.354 75.850 1.00 61.09 224 GLY A C 1
ATOM 1740 O O . GLY A 1 224 ? -43.429 5.498 75.327 1.00 61.09 224 GLY A O 1
ATOM 1741 N N . ASN A 1 225 ? -41.671 6.063 76.616 1.00 58.16 225 ASN A N 1
ATOM 1742 C CA . ASN A 1 225 ? -41.770 5.396 77.927 1.00 58.16 225 ASN A CA 1
ATOM 1743 C C . ASN A 1 225 ? -40.366 4.928 78.393 1.00 58.16 225 ASN A C 1
ATOM 1745 O O . ASN A 1 225 ? -39.769 4.076 77.732 1.00 58.16 225 ASN A O 1
ATOM 1749 N N . PRO A 1 226 ? -39.805 5.451 79.501 1.00 64.62 226 PRO A N 1
ATOM 1750 C CA . PRO A 1 226 ? -38.587 4.919 80.095 1.00 64.62 226 PRO A CA 1
ATOM 1751 C C . PRO A 1 226 ? -38.944 3.781 81.061 1.00 64.62 226 PRO A C 1
ATOM 1753 O O . PRO A 1 226 ? -39.353 4.022 82.192 1.00 64.62 226 PRO A O 1
ATOM 1756 N N . ALA A 1 227 ? -38.759 2.532 80.637 1.00 54.50 227 ALA A N 1
ATOM 1757 C CA . ALA A 1 227 ? -38.736 1.398 81.555 1.00 54.50 227 ALA A CA 1
ATOM 1758 C C . ALA A 1 227 ? -37.579 0.465 81.194 1.00 54.50 227 ALA A C 1
ATOM 1760 O O . ALA A 1 227 ? -37.542 -0.198 80.160 1.00 54.50 227 ALA A O 1
ATOM 1761 N N . ILE A 1 228 ? -36.600 0.508 82.082 1.00 57.75 228 ILE A N 1
ATOM 1762 C CA . ILE A 1 228 ? -35.350 -0.229 82.108 1.00 57.75 228 ILE A CA 1
ATOM 1763 C C . ILE A 1 228 ? -35.658 -1.729 82.233 1.00 57.75 228 ILE A C 1
ATOM 1765 O O . ILE A 1 228 ? -36.305 -2.140 83.190 1.00 57.75 228 ILE A O 1
ATOM 1769 N N . HIS A 1 229 ? -35.140 -2.553 81.319 1.00 53.16 229 HIS A N 1
ATOM 1770 C CA . HIS A 1 229 ? -34.986 -3.994 81.542 1.00 53.16 229 HIS A CA 1
ATOM 1771 C C . HIS A 1 229 ? -33.529 -4.408 81.263 1.00 53.16 229 HIS A C 1
ATOM 1773 O O . HIS A 1 229 ? -33.109 -4.447 80.103 1.00 53.16 229 HIS A O 1
ATOM 1779 N N . PRO A 1 230 ? -32.734 -4.726 82.301 1.00 59.50 230 PRO A N 1
ATOM 1780 C CA . PRO A 1 230 ? -31.366 -5.203 82.164 1.00 59.50 230 PRO A CA 1
ATOM 1781 C C . PRO A 1 230 ? -31.382 -6.734 82.073 1.00 59.50 230 PRO A C 1
ATOM 1783 O O . PRO A 1 230 ? -31.305 -7.410 83.092 1.00 59.50 230 PRO A O 1
ATOM 1786 N N . ALA A 1 231 ? -31.550 -7.314 80.879 1.00 55.62 231 ALA A N 1
ATOM 1787 C CA . ALA A 1 231 ? -31.556 -8.784 80.769 1.00 55.62 231 ALA A CA 1
ATOM 1788 C C . ALA A 1 231 ? -31.077 -9.397 79.440 1.00 55.62 231 ALA A C 1
ATOM 1790 O O . ALA A 1 231 ? -31.081 -10.617 79.314 1.00 55.62 231 ALA A O 1
ATOM 1791 N N . LEU A 1 232 ? -30.626 -8.626 78.445 1.00 53.31 232 LEU A N 1
ATOM 1792 C CA . LEU A 1 232 ? -30.234 -9.199 77.141 1.00 53.31 232 LEU A CA 1
ATOM 1793 C C . LEU A 1 232 ? -28.813 -8.822 76.701 1.00 53.31 232 LEU A C 1
ATOM 1795 O O . LEU A 1 232 ? -28.539 -8.630 75.520 1.00 53.31 232 LEU A O 1
ATOM 1799 N N . LEU A 1 233 ? -27.888 -8.778 77.664 1.00 55.41 233 LEU A N 1
ATOM 1800 C CA . LEU A 1 233 ? -26.453 -8.537 77.452 1.00 55.41 233 LEU A CA 1
ATOM 1801 C C . LEU A 1 233 ? -25.616 -9.833 77.421 1.00 55.41 233 LEU A C 1
ATOM 1803 O O . LEU A 1 233 ? -24.414 -9.805 77.649 1.00 55.41 233 LEU A O 1
ATOM 1807 N N . ALA A 1 234 ? -26.224 -10.988 77.133 1.00 57.66 234 ALA A N 1
ATOM 1808 C CA . ALA A 1 234 ? -25.524 -12.271 77.222 1.00 57.66 234 ALA A CA 1
ATOM 1809 C C . ALA A 1 234 ? -25.933 -13.277 76.137 1.00 57.66 234 ALA A C 1
ATOM 1811 O O . ALA A 1 234 ? -26.326 -14.396 76.453 1.00 57.66 234 ALA A O 1
ATOM 1812 N N . LYS A 1 235 ? -25.849 -12.922 74.844 1.00 56.53 235 LYS A N 1
ATOM 1813 C CA . LYS A 1 235 ? -25.816 -13.959 73.790 1.00 56.53 235 LYS A CA 1
ATOM 1814 C C . LYS A 1 235 ? -25.313 -13.484 72.427 1.00 56.53 235 LYS A C 1
ATOM 1816 O O . LYS A 1 235 ? -26.056 -13.485 71.451 1.00 56.53 235 LYS A O 1
ATOM 1821 N N . ARG A 1 236 ? -24.028 -13.127 72.322 1.00 49.22 236 ARG A N 1
ATOM 1822 C CA . ARG A 1 236 ? -23.307 -13.261 71.037 1.00 49.22 236 ARG A CA 1
ATOM 1823 C C . ARG A 1 236 ? -21.782 -13.278 71.174 1.00 49.22 236 ARG A C 1
ATOM 1825 O O . ARG A 1 236 ? -21.072 -12.628 70.419 1.00 49.22 236 ARG A O 1
ATOM 1832 N N . ALA A 1 237 ? -21.282 -14.064 72.122 1.00 57.09 237 ALA A N 1
ATOM 1833 C CA . ALA A 1 237 ? -19.933 -14.609 72.037 1.00 57.09 237 ALA A CA 1
ATOM 1834 C C . ALA A 1 237 ? -20.022 -15.965 71.322 1.00 57.09 237 ALA A C 1
ATOM 1836 O O . ALA A 1 237 ? -20.839 -16.802 71.700 1.00 57.09 237 ALA A O 1
ATOM 1837 N N . GLY A 1 238 ? -19.214 -16.159 70.281 1.00 59.19 238 GLY A N 1
ATOM 1838 C CA . GLY A 1 238 ? -19.025 -17.463 69.646 1.00 59.19 238 GLY A CA 1
ATOM 1839 C C . GLY A 1 238 ? -19.485 -17.531 68.194 1.00 59.19 238 GLY A C 1
ATOM 1840 O O . GLY A 1 238 ? -20.550 -18.061 67.889 1.00 59.19 238 GLY A O 1
ATOM 1841 N N . LYS A 1 239 ? -18.628 -17.085 67.273 1.00 53.22 239 LYS A N 1
ATOM 1842 C CA . LYS A 1 239 ? -18.496 -17.784 65.993 1.00 53.22 239 LYS A CA 1
ATOM 1843 C C . LYS A 1 239 ? -17.006 -18.088 65.785 1.00 53.22 239 LYS A C 1
ATOM 1845 O O . LYS A 1 239 ? -16.224 -17.139 65.759 1.00 53.22 239 LYS A O 1
ATOM 1850 N N . PRO A 1 240 ? -16.607 -19.371 65.748 1.00 59.03 240 PRO A N 1
ATOM 1851 C CA . PRO A 1 240 ? -15.207 -19.767 65.689 1.00 59.03 240 PRO A CA 1
ATOM 1852 C C . PRO A 1 240 ? -14.578 -19.408 64.342 1.00 59.03 240 PRO A C 1
ATOM 1854 O O . PRO A 1 240 ? -15.231 -19.446 63.296 1.00 59.03 240 PRO A O 1
ATOM 1857 N N . ALA A 1 241 ? -13.297 -19.057 64.417 1.00 56.34 241 ALA A N 1
ATOM 1858 C CA . ALA A 1 241 ? -12.399 -18.888 63.292 1.00 56.34 241 ALA A CA 1
ATOM 1859 C C . ALA A 1 241 ? -12.332 -20.183 62.469 1.00 56.34 241 ALA A C 1
ATOM 1861 O O . ALA A 1 241 ? -12.154 -21.269 63.018 1.00 56.34 241 ALA A O 1
ATOM 1862 N N . VAL A 1 242 ? -12.484 -20.054 61.153 1.00 60.59 242 VAL A N 1
ATOM 1863 C CA . VAL A 1 242 ? -12.195 -21.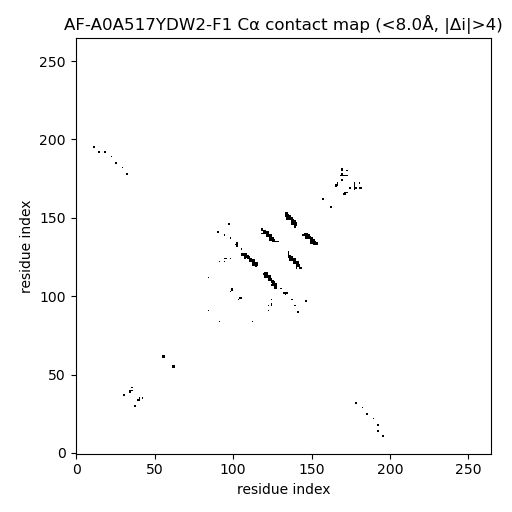127 60.198 1.00 60.59 242 VAL A CA 1
ATOM 1864 C C . VAL A 1 242 ? -10.700 -21.045 59.864 1.00 60.59 242 VAL A C 1
ATOM 1866 O O . VAL A 1 242 ? -10.231 -19.942 59.569 1.00 60.59 242 VAL A O 1
ATOM 1869 N N . PRO A 1 243 ? -9.949 -22.157 59.947 1.00 62.22 243 PRO A N 1
ATOM 1870 C CA . PRO A 1 243 ? -8.510 -22.159 59.733 1.00 62.22 243 PRO A CA 1
ATOM 1871 C C . PRO A 1 243 ? -8.127 -21.990 58.259 1.00 62.22 243 PRO A C 1
ATOM 1873 O O . PRO A 1 243 ? -8.852 -22.376 57.340 1.00 62.22 243 PRO A O 1
ATOM 1876 N N . GLU A 1 244 ? -6.941 -21.410 58.090 1.00 57.06 244 GLU A N 1
ATOM 1877 C CA . GLU A 1 244 ? -6.169 -21.280 56.861 1.00 57.06 244 GLU A CA 1
ATOM 1878 C C . GLU A 1 244 ? -6.142 -22.575 56.046 1.00 57.06 244 GLU A C 1
ATOM 1880 O O . GLU A 1 244 ? -5.685 -23.618 56.509 1.00 57.06 244 GLU A O 1
ATOM 1885 N N . THR A 1 245 ? -6.529 -22.482 54.778 1.00 57.66 245 THR A N 1
ATOM 1886 C CA . THR A 1 245 ? -6.098 -23.432 53.752 1.00 57.66 245 THR A CA 1
ATOM 1887 C C . THR A 1 245 ? -4.947 -22.785 52.990 1.00 57.66 245 THR A C 1
ATOM 1889 O O . THR A 1 245 ? -5.144 -21.974 52.087 1.00 57.66 245 THR A O 1
ATOM 1892 N N . LYS A 1 246 ? -3.721 -23.122 53.409 1.00 55.75 246 LYS A N 1
ATOM 1893 C CA . LYS A 1 246 ? -2.515 -22.981 52.589 1.00 55.75 246 LYS A CA 1
ATOM 1894 C C . LYS A 1 246 ? -2.701 -23.839 51.340 1.00 55.75 246 LYS A C 1
ATOM 1896 O O . LYS A 1 246 ? -2.639 -25.060 51.428 1.00 55.75 246 LYS A O 1
ATOM 1901 N N . ILE A 1 247 ? -2.907 -23.202 50.195 1.00 59.00 247 ILE A N 1
ATOM 1902 C CA . ILE A 1 247 ? -2.664 -23.831 48.899 1.00 59.00 247 ILE A CA 1
ATOM 1903 C C . ILE A 1 247 ? -1.191 -23.566 48.589 1.00 59.00 247 ILE A C 1
ATOM 1905 O O . ILE A 1 247 ? -0.811 -22.476 48.165 1.00 59.00 247 ILE A O 1
ATOM 1909 N N . ALA A 1 248 ? -0.364 -24.543 48.951 1.00 60.50 248 ALA A N 1
ATOM 1910 C CA . ALA A 1 248 ? 0.894 -24.814 48.271 1.00 60.50 248 ALA A CA 1
ATOM 1911 C C . ALA A 1 248 ? 0.583 -25.633 47.001 1.00 60.50 248 ALA A C 1
ATOM 1913 O O . ALA A 1 248 ? -0.490 -26.224 46.934 1.00 60.50 248 ALA A O 1
ATOM 1914 N N . GLU A 1 249 ? 1.538 -25.681 46.066 1.00 49.88 249 GLU A N 1
ATOM 1915 C CA . GLU A 1 249 ? 1.482 -26.211 44.683 1.00 49.88 249 GLU A CA 1
ATOM 1916 C C . GLU A 1 249 ? 1.183 -25.122 43.635 1.00 49.88 249 GLU A C 1
ATOM 1918 O O . GLU A 1 249 ? 0.215 -24.384 43.749 1.00 49.88 249 GLU A O 1
ATOM 1923 N N . GLN A 1 250 ? 1.974 -24.923 42.580 1.00 50.09 250 GLN A N 1
ATOM 1924 C CA . GLN A 1 250 ? 2.995 -25.780 41.986 1.00 50.09 250 GLN A CA 1
ATOM 1925 C C . GLN A 1 250 ? 3.959 -24.895 41.180 1.00 50.09 250 GLN A C 1
ATOM 1927 O O . GLN A 1 250 ? 3.560 -24.198 40.249 1.00 50.09 250 GLN A O 1
ATOM 1932 N N . GLU A 1 251 ? 5.231 -24.922 41.560 1.00 55.34 251 GLU A N 1
ATOM 1933 C CA . GLU A 1 251 ? 6.350 -24.462 40.747 1.00 55.34 251 GLU A CA 1
ATOM 1934 C C . GLU A 1 251 ? 6.687 -25.614 39.793 1.00 55.34 251 GLU A C 1
ATOM 1936 O O . GLU A 1 251 ? 7.350 -26.574 40.178 1.00 55.34 251 GLU A O 1
ATOM 1941 N N . VAL A 1 252 ? 6.150 -25.574 38.570 1.00 57.16 252 VAL A N 1
ATOM 1942 C CA . VAL A 1 252 ? 6.580 -26.480 37.498 1.00 57.16 252 VAL A CA 1
ATOM 1943 C C . VAL A 1 252 ? 7.566 -25.732 36.620 1.00 57.16 252 VAL A C 1
ATOM 1945 O O . VAL A 1 252 ? 7.222 -24.918 35.765 1.00 57.16 252 VAL A O 1
ATOM 1948 N N . VAL A 1 253 ? 8.818 -26.046 36.918 1.00 53.69 253 VAL A N 1
ATOM 1949 C CA . VAL A 1 253 ? 9.991 -26.015 36.057 1.00 53.69 253 VAL A CA 1
ATOM 1950 C C . VAL A 1 253 ? 9.639 -26.515 34.653 1.00 53.69 253 VAL A C 1
ATOM 1952 O O . VAL A 1 253 ? 9.217 -27.654 34.480 1.00 53.69 253 VAL A O 1
ATOM 1955 N N . ALA A 1 254 ? 9.874 -25.678 33.646 1.00 54.59 254 ALA A N 1
ATOM 1956 C CA . ALA A 1 254 ? 10.061 -26.112 32.266 1.00 54.59 254 ALA A CA 1
ATOM 1957 C C . ALA A 1 254 ? 11.330 -25.442 31.728 1.00 54.59 254 ALA A C 1
ATOM 1959 O O . ALA A 1 254 ? 11.306 -24.410 31.061 1.00 54.59 254 ALA A O 1
ATOM 1960 N N . SER A 1 255 ? 12.455 -26.031 32.122 1.00 53.47 255 SER A N 1
ATOM 1961 C CA . SER A 1 255 ? 13.759 -25.904 31.489 1.00 53.47 255 SER A CA 1
ATOM 1962 C C . SER A 1 255 ? 13.898 -27.015 30.444 1.00 53.47 255 SER A C 1
ATOM 1964 O O . SER A 1 255 ? 14.180 -28.140 30.823 1.00 53.47 255 SER A O 1
ATOM 1966 N N . GLU A 1 256 ? 13.678 -26.723 29.166 1.00 51.75 256 GLU A N 1
ATOM 1967 C CA . GLU A 1 256 ? 14.095 -27.508 27.982 1.00 51.75 256 GLU A CA 1
ATOM 1968 C C . GLU A 1 256 ? 13.476 -26.768 26.785 1.00 51.75 256 GLU A C 1
ATOM 1970 O O . GLU A 1 256 ? 12.282 -26.510 26.783 1.00 51.75 256 GLU A O 1
ATOM 1975 N N . THR A 1 257 ? 14.201 -26.236 25.808 1.00 54.16 257 THR A N 1
ATOM 1976 C CA . THR A 1 257 ? 15.152 -26.942 24.954 1.00 54.16 257 THR A CA 1
ATOM 1977 C C . THR A 1 257 ? 16.266 -26.018 24.478 1.00 54.16 257 THR A C 1
ATOM 1979 O O . THR A 1 257 ? 16.055 -24.939 23.923 1.00 54.16 257 THR A O 1
ATOM 1982 N N . ARG A 1 258 ? 17.473 -26.524 24.701 1.00 54.16 258 ARG A N 1
ATOM 1983 C CA . ARG A 1 258 ? 18.716 -26.209 24.015 1.00 54.16 258 ARG A CA 1
ATOM 1984 C C . ARG A 1 258 ? 18.684 -26.895 22.634 1.00 54.16 258 ARG A C 1
ATOM 1986 O O . ARG A 1 258 ? 17.916 -27.829 22.439 1.00 54.16 258 ARG A O 1
ATOM 1993 N N . GLU A 1 259 ? 19.597 -26.476 21.765 1.00 50.75 259 GLU A N 1
ATOM 1994 C CA . GLU A 1 259 ? 20.011 -27.136 20.513 1.00 50.75 259 GLU A CA 1
ATOM 1995 C C . GLU A 1 259 ? 19.085 -26.969 19.299 1.00 50.75 259 GLU A C 1
ATOM 1997 O O . GLU A 1 259 ? 18.001 -27.529 19.215 1.00 50.75 259 GLU A O 1
ATOM 2002 N N . LEU A 1 260 ? 19.563 -26.202 18.316 1.00 55.47 260 LEU A N 1
ATOM 2003 C CA . LEU A 1 260 ? 19.952 -26.747 17.012 1.00 55.47 260 LEU A CA 1
ATOM 2004 C C . LEU A 1 260 ? 20.781 -25.681 16.282 1.00 55.47 260 LEU A C 1
ATOM 2006 O O . LEU A 1 260 ? 20.300 -24.894 15.471 1.00 55.47 260 LEU A O 1
ATOM 2010 N N . GLU A 1 261 ? 22.059 -25.663 16.642 1.00 52.16 261 GLU A N 1
ATOM 2011 C CA . GLU A 1 261 ? 23.148 -25.209 15.791 1.00 52.16 261 GLU A CA 1
ATOM 2012 C C . GLU A 1 261 ? 23.501 -26.406 14.894 1.00 52.16 261 GLU A C 1
ATOM 2014 O O . GLU A 1 261 ? 24.099 -27.371 15.359 1.00 52.16 261 GLU A O 1
ATOM 2019 N N . VAL A 1 262 ? 23.060 -26.399 13.634 1.00 60.09 262 VAL A N 1
ATOM 2020 C CA . VAL A 1 262 ? 23.557 -27.326 12.605 1.00 60.09 262 VAL A CA 1
ATOM 2021 C C . VAL A 1 262 ? 23.853 -26.517 11.350 1.00 60.09 262 VAL A C 1
ATOM 2023 O O . VAL A 1 262 ? 22.983 -26.164 10.558 1.00 60.09 262 VAL A O 1
ATOM 2026 N N . THR A 1 263 ? 25.132 -26.177 11.264 1.00 61.03 263 THR A N 1
ATOM 2027 C CA . THR A 1 263 ? 25.968 -26.169 10.065 1.00 61.03 263 THR A CA 1
ATOM 2028 C C . THR A 1 263 ? 25.382 -26.911 8.858 1.00 61.03 263 THR A C 1
ATOM 2030 O O . THR A 1 263 ? 25.157 -28.117 8.900 1.00 61.03 263 THR A O 1
ATOM 2033 N N . ALA A 1 264 ? 25.260 -26.216 7.729 1.00 56.62 264 ALA A N 1
ATOM 2034 C CA . ALA A 1 264 ? 25.277 -26.851 6.417 1.00 56.62 264 ALA A CA 1
ATOM 2035 C C . ALA A 1 264 ? 26.219 -26.062 5.503 1.00 56.62 264 ALA A C 1
ATOM 2037 O O . ALA A 1 264 ? 26.055 -24.855 5.311 1.00 56.62 264 ALA A O 1
ATOM 2038 N N . SER A 1 265 ? 27.249 -26.790 5.070 1.00 57.62 265 SER A N 1
ATOM 2039 C CA . SER A 1 265 ? 28.292 -26.450 4.102 1.00 57.62 265 SER A CA 1
ATOM 2040 C C . SER A 1 265 ? 27.758 -26.187 2.699 1.00 57.62 265 SER A C 1
ATOM 2042 O O . SER A 1 265 ? 26.662 -26.696 2.375 1.00 57.62 265 SER A O 1
#

Organism: NCBI:txid2528021

Mean predicted aligned error: 17.24 Å